Protein AF-A0A970FQX1-F1 (afdb_monomer)

Sequence (365 aa):
MYHKTLFSNPDRHDGPFQISHDFQFIPLNLSENFDWPDGSSEKNKLKHIEWRLKRLADRGFGGVVINIAFKKYMEDETAWKRFVKTVDMAVELGLRIWIYDEQYYPSGMAGGLALRGHPELEAKALGCLIKDVDSPDAPVRIASPHGHASLKFAFAVPLIAMQNNENAAVTCPDFKRQEEISHLADSGGGLCWDCPGGKWRIYCFFTRSNYEGTYLCRTIRSPHRNIDCLSTTAVKRFLDITYGNYGKWLGERLGKDIEAIFADEPGLLAYTPYPENYTYTRKKAPSESIVEQPDLSIPILPFMHWSDEIEEDFLQYCGYSLKDSLPELFDGESKRACGLRLDYRRCTAKMFDEAYNRQYIHLAE

Radius of gyration: 26.05 Å; Cα contacts (8 Å, |Δi|>4): 623; chains: 1; bounding box: 70×44×80 Å

Mean predicted aligned error: 6.95 Å

Structure (mmCIF, N/CA/C/O backbone):
data_AF-A0A970FQX1-F1
#
_entry.id   AF-A0A970FQX1-F1
#
loop_
_atom_site.group_PDB
_atom_site.id
_atom_site.type_symbol
_atom_site.label_atom_id
_atom_site.label_alt_id
_atom_site.label_comp_id
_atom_site.label_asym_id
_atom_site.label_entity_id
_atom_site.label_seq_id
_atom_site.pdbx_PDB_ins_code
_atom_site.Cartn_x
_atom_site.Cartn_y
_atom_site.Cartn_z
_atom_site.occupancy
_atom_site.B_iso_or_equiv
_atom_site.auth_seq_id
_atom_site.auth_comp_id
_atom_site.auth_asym_id
_atom_site.auth_atom_id
_atom_site.pdbx_PDB_model_num
ATOM 1 N N . MET A 1 1 ? -38.508 16.442 2.696 1.00 44.88 1 MET A N 1
ATOM 2 C CA . MET A 1 1 ? -37.825 17.152 3.800 1.00 44.88 1 MET A CA 1
ATOM 3 C C . MET A 1 1 ? -38.141 16.373 5.074 1.00 44.88 1 MET A C 1
ATOM 5 O O . MET A 1 1 ? -39.313 16.280 5.408 1.00 44.88 1 MET A O 1
ATOM 9 N N . TYR A 1 2 ? -37.169 15.702 5.703 1.00 42.59 2 TYR A N 1
ATOM 10 C CA . TYR A 1 2 ? -37.436 14.903 6.909 1.00 42.59 2 TYR A CA 1
ATOM 11 C C . TYR A 1 2 ? -37.843 15.826 8.067 1.00 42.59 2 TYR A C 1
ATOM 13 O O . TYR A 1 2 ? -37.130 16.777 8.390 1.00 42.59 2 TYR A O 1
ATOM 21 N N . HIS A 1 3 ? -39.008 15.575 8.667 1.00 48.88 3 HIS A N 1
ATOM 22 C CA . HIS A 1 3 ? -39.515 16.360 9.790 1.00 48.88 3 HIS A CA 1
ATOM 23 C C . HIS A 1 3 ? -38.699 16.012 11.043 1.00 48.88 3 HIS A C 1
ATOM 25 O O . HIS A 1 3 ? -38.844 14.925 11.597 1.00 48.88 3 HIS A O 1
ATOM 31 N N . LYS A 1 4 ? -37.836 16.930 11.499 1.00 50.75 4 LYS A N 1
ATOM 32 C CA . LYS A 1 4 ? -36.937 16.730 12.658 1.00 50.75 4 LYS A CA 1
ATOM 33 C C . LYS A 1 4 ? -37.660 16.310 13.949 1.00 50.75 4 LYS A C 1
ATOM 35 O O . LYS A 1 4 ? -37.036 15.745 14.834 1.00 50.75 4 LYS A O 1
ATOM 40 N N . THR A 1 5 ? -38.960 16.583 14.052 1.00 54.00 5 THR A N 1
ATOM 41 C CA . THR A 1 5 ? -39.813 16.248 15.202 1.00 54.00 5 THR A CA 1
ATOM 42 C C . THR A 1 5 ? -40.347 14.813 15.190 1.00 54.00 5 THR A C 1
ATOM 44 O O . THR A 1 5 ? -40.858 14.373 16.209 1.00 54.00 5 THR A O 1
ATOM 47 N N . LEU A 1 6 ? -40.250 14.090 14.065 1.00 53.75 6 LEU A N 1
ATOM 48 C CA . LEU A 1 6 ? -40.707 12.695 13.937 1.00 53.75 6 LEU A CA 1
ATOM 49 C C . LEU A 1 6 ? -39.619 11.674 14.302 1.00 53.75 6 LEU A C 1
ATOM 51 O O . LEU A 1 6 ? -39.899 10.486 14.396 1.00 53.75 6 LEU A O 1
ATOM 55 N N . PHE A 1 7 ? -38.379 12.124 14.511 1.00 58.28 7 PHE A N 1
ATOM 56 C CA . PHE A 1 7 ? -37.235 11.269 14.836 1.00 58.28 7 PHE A CA 1
ATOM 57 C C . PHE A 1 7 ? -37.034 11.141 16.353 1.00 58.28 7 PHE A C 1
ATOM 59 O O . PHE A 1 7 ? -35.942 11.331 16.882 1.00 58.28 7 PHE A O 1
ATOM 66 N N . SER A 1 8 ? -38.125 10.899 17.074 1.00 57.88 8 SER A N 1
ATOM 67 C CA . SER A 1 8 ? -38.121 10.613 18.507 1.00 57.88 8 SER A CA 1
ATOM 68 C C . SER A 1 8 ? -38.098 9.099 18.710 1.00 57.88 8 SER A C 1
ATOM 70 O O . SER A 1 8 ? -39.103 8.444 18.446 1.00 57.88 8 SER A O 1
ATOM 72 N N . ASN A 1 9 ? -36.966 8.567 19.179 1.00 61.31 9 ASN A N 1
ATOM 73 C CA . ASN A 1 9 ? -36.738 7.139 19.438 1.00 61.31 9 ASN A CA 1
ATOM 74 C C . ASN A 1 9 ? -36.986 6.222 18.217 1.00 61.31 9 ASN A C 1
ATOM 76 O O . ASN A 1 9 ? -37.813 5.311 18.292 1.00 61.31 9 ASN A O 1
ATOM 80 N N . PRO A 1 10 ? -36.326 6.485 17.073 1.00 67.00 10 PRO A N 1
ATOM 81 C CA . PRO A 1 10 ? -36.420 5.611 15.905 1.00 67.00 10 PRO A CA 1
ATOM 82 C C . PRO A 1 10 ? -35.872 4.215 16.239 1.00 67.00 10 PRO A C 1
ATOM 84 O O . PRO A 1 10 ? -34.997 4.072 17.098 1.00 67.00 10 PRO A O 1
ATOM 87 N N . ASP A 1 11 ? -36.384 3.192 15.554 1.00 73.12 11 ASP A N 1
ATOM 88 C CA . ASP A 1 11 ? -35.857 1.837 15.695 1.00 73.12 11 ASP A CA 1
ATOM 89 C C . ASP A 1 11 ? -34.357 1.825 15.369 1.00 73.12 11 ASP A C 1
ATOM 91 O O . ASP A 1 11 ? -33.919 2.318 14.328 1.00 73.12 11 ASP A O 1
ATOM 95 N N . ARG A 1 12 ? -33.569 1.298 16.306 1.00 81.62 12 ARG A N 1
ATOM 96 C CA . ARG A 1 12 ? -32.109 1.274 16.230 1.00 81.62 12 ARG A CA 1
ATOM 97 C C . ARG A 1 12 ? -31.593 0.078 15.449 1.00 81.62 12 ARG A C 1
ATOM 99 O O . ARG A 1 12 ? -30.442 0.113 15.031 1.00 81.62 12 ARG A O 1
ATOM 106 N N . HIS A 1 13 ? -32.409 -0.955 15.236 1.00 80.94 13 HIS A N 1
ATOM 107 C CA . HIS A 1 13 ? -31.991 -2.149 14.504 1.00 80.94 13 HIS A CA 1
ATOM 108 C C . HIS A 1 13 ? -31.439 -1.799 13.109 1.00 80.94 13 HIS A C 1
ATOM 110 O O . HIS A 1 13 ? -30.363 -2.265 12.728 1.00 80.94 13 HIS A O 1
ATOM 116 N N . ASP A 1 14 ? -32.122 -0.884 12.415 1.00 81.31 14 ASP A N 1
ATOM 117 C CA . ASP A 1 14 ? -31.752 -0.393 11.079 1.00 81.31 14 ASP A CA 1
ATOM 118 C C . ASP A 1 14 ? -31.048 0.976 11.123 1.00 81.31 14 ASP A C 1
ATOM 120 O O . ASP A 1 14 ? -30.883 1.656 10.106 1.00 81.31 14 ASP A O 1
ATOM 124 N N . GLY A 1 15 ? -30.648 1.411 12.321 1.00 85.31 15 GLY A N 1
ATOM 125 C CA . GLY A 1 15 ? -29.992 2.689 12.539 1.00 85.31 15 GLY A CA 1
ATOM 126 C C . GLY A 1 15 ? -28.581 2.724 11.938 1.00 85.31 15 GLY A C 1
ATOM 127 O O . GLY A 1 15 ? -27.874 1.711 11.941 1.00 85.31 15 GLY A O 1
ATOM 128 N N . PRO A 1 16 ? -28.110 3.891 11.461 1.00 91.00 16 PRO A N 1
ATOM 129 C CA . PRO A 1 16 ? -26.765 4.019 10.918 1.00 91.00 16 PRO A CA 1
ATOM 130 C C . PRO A 1 16 ? -25.702 3.818 12.001 1.00 91.00 16 PRO A C 1
ATOM 132 O O . PRO A 1 16 ? -25.967 3.939 13.202 1.00 91.00 16 PRO A O 1
ATOM 135 N N . PHE A 1 17 ? -24.474 3.568 11.554 1.00 92.31 17 PHE A N 1
ATOM 136 C CA . PHE A 1 17 ? -23.301 3.526 12.416 1.00 92.31 17 PHE A CA 1
ATOM 137 C C . PHE A 1 17 ? -22.560 4.852 12.363 1.00 92.31 17 PHE A C 1
ATOM 139 O O . PHE A 1 17 ? -22.426 5.461 11.301 1.00 92.31 17 PHE A O 1
ATOM 146 N N . GLN A 1 18 ? -22.046 5.286 13.510 1.00 90.75 18 GLN A N 1
ATOM 147 C CA . GLN A 1 18 ? -21.176 6.454 13.578 1.00 90.75 18 GLN A CA 1
ATOM 148 C C . GLN A 1 18 ? -19.725 6.022 13.764 1.00 90.75 18 GLN A C 1
ATOM 150 O O . GLN A 1 18 ? -19.379 5.461 14.806 1.00 90.75 18 GLN A O 1
ATOM 155 N N . ILE A 1 19 ? -18.855 6.381 12.816 1.00 89.56 19 ILE A N 1
ATOM 156 C CA . ILE A 1 19 ? -17.406 6.320 13.037 1.00 89.56 19 ILE A CA 1
ATOM 157 C C . ILE A 1 19 ? -17.050 7.334 14.127 1.00 89.56 19 ILE A C 1
ATOM 159 O O . ILE A 1 19 ? -17.280 8.537 13.975 1.00 89.56 19 ILE A O 1
ATOM 163 N N . SER A 1 20 ? -16.527 6.841 15.243 1.00 87.44 20 SER A N 1
ATOM 164 C CA . SER A 1 20 ? -16.094 7.638 16.386 1.00 87.44 20 SER A CA 1
ATOM 165 C C . SER A 1 20 ? -14.660 7.265 16.727 1.00 87.44 20 SER A C 1
ATOM 167 O O . SER A 1 20 ? -14.414 6.366 17.530 1.00 87.44 20 SER A O 1
ATOM 169 N N . HIS A 1 21 ? -13.711 7.986 16.130 1.00 84.56 21 HIS A N 1
ATOM 170 C CA . HIS A 1 21 ? -12.319 7.910 16.554 1.00 84.56 21 HIS A CA 1
ATOM 171 C C . HIS A 1 21 ? -12.235 8.412 17.978 1.00 84.56 21 HIS A C 1
ATOM 173 O O . HIS A 1 21 ? -12.642 9.549 18.223 1.00 84.56 21 HIS A O 1
ATOM 179 N N . ASP A 1 22 ? -11.818 7.508 18.870 1.00 71.69 22 ASP A N 1
ATOM 180 C CA . ASP A 1 22 ? -11.438 7.708 20.269 1.00 71.69 22 ASP A CA 1
ATOM 181 C C . ASP A 1 22 ? -12.341 8.579 21.145 1.00 71.69 22 ASP A C 1
ATOM 183 O O . ASP A 1 22 ? -11.969 8.899 22.269 1.00 71.69 22 ASP A O 1
ATOM 187 N N . PHE A 1 23 ? -13.538 8.908 20.654 1.00 76.00 23 PHE A N 1
ATOM 188 C CA . PHE A 1 23 ? -14.511 9.839 21.214 1.00 76.00 23 PHE A CA 1
ATOM 189 C C . PHE A 1 23 ? -13.946 11.220 21.578 1.00 76.00 23 PHE A C 1
ATOM 191 O O . PHE A 1 23 ? -14.641 11.986 22.249 1.00 76.00 23 PHE A O 1
ATOM 198 N N . GLN A 1 24 ? -12.760 11.569 21.077 1.00 68.06 24 GLN A N 1
ATOM 199 C CA . GLN A 1 24 ? -12.207 12.917 21.121 1.00 68.06 24 GLN A CA 1
ATOM 200 C C . GLN A 1 24 ? -12.682 13.679 19.872 1.00 68.06 24 GLN A C 1
ATOM 202 O O . GLN A 1 24 ? -13.283 14.744 19.960 1.00 68.06 24 GLN A O 1
ATOM 207 N N . PHE A 1 25 ? -12.596 13.057 18.692 1.00 62.50 25 PHE A N 1
ATOM 208 C CA . PHE A 1 25 ? -12.795 13.762 17.424 1.00 62.50 25 PHE A CA 1
ATOM 209 C C . PHE A 1 25 ? -14.228 14.306 17.178 1.00 62.50 25 PHE A C 1
ATOM 211 O O . PHE A 1 25 ? -15.238 13.639 17.455 1.00 62.50 25 PHE A O 1
ATOM 218 N N . ILE A 1 26 ? -14.305 15.511 16.588 1.00 56.41 26 ILE A N 1
ATOM 219 C CA . ILE A 1 26 ? -15.537 16.200 16.156 1.00 56.41 26 ILE A CA 1
ATOM 220 C C . ILE A 1 26 ? -15.810 15.908 14.666 1.00 56.41 26 ILE A C 1
ATOM 222 O O . ILE A 1 26 ? -14.959 16.207 13.827 1.00 56.41 26 ILE A O 1
ATOM 226 N N . PRO A 1 27 ? -16.993 15.393 14.280 1.00 50.81 27 PRO A N 1
ATOM 227 C CA . PRO A 1 27 ? -17.405 15.329 12.877 1.00 50.81 27 PRO A CA 1
ATOM 228 C C . PRO A 1 27 ? -17.362 16.709 12.203 1.00 50.81 27 PRO A C 1
ATOM 230 O O . PRO A 1 27 ? -17.783 17.708 12.787 1.00 50.81 27 PRO A O 1
ATOM 233 N N . LEU A 1 28 ? -16.890 16.771 10.955 1.00 41.66 28 LEU A N 1
ATOM 234 C CA . LEU A 1 28 ? -16.898 18.007 10.165 1.00 41.66 28 LEU A CA 1
ATOM 235 C C . LEU A 1 28 ? -18.320 18.611 10.160 1.00 41.66 28 LEU A C 1
ATOM 237 O O . LEU A 1 28 ? -19.283 17.904 9.870 1.00 41.66 28 LEU A O 1
ATOM 241 N N . ASN A 1 29 ? -18.435 19.913 10.460 1.00 43.53 29 ASN A N 1
ATOM 242 C CA . ASN A 1 29 ? -19.674 20.721 10.486 1.00 43.53 29 ASN A CA 1
ATOM 243 C C . ASN A 1 29 ? -20.515 20.722 11.781 1.00 43.53 29 ASN A C 1
ATOM 245 O O . ASN A 1 29 ? -21.652 21.196 11.755 1.00 43.53 29 ASN A O 1
ATOM 249 N N . LEU A 1 30 ? -19.980 20.274 12.921 1.00 51.62 30 LEU A N 1
ATOM 250 C CA . LEU A 1 30 ? -20.601 20.520 14.233 1.00 51.62 30 LEU A CA 1
ATOM 251 C C . LEU A 1 30 ? -19.888 21.661 14.981 1.00 51.62 30 LEU A C 1
ATOM 253 O O . LEU A 1 30 ? -18.663 21.711 15.024 1.00 51.62 30 LEU A O 1
ATOM 257 N N . SER A 1 31 ? -20.662 22.593 15.550 1.00 50.75 31 SER A N 1
ATOM 258 C CA . SER A 1 31 ? -20.163 23.804 16.230 1.00 50.75 31 SER A CA 1
ATOM 259 C C . SER A 1 31 ? -19.872 23.621 17.723 1.00 50.75 31 SER A C 1
ATOM 261 O O . SER A 1 31 ? -19.266 24.489 18.346 1.00 50.75 31 SER A O 1
ATOM 263 N N . GLU A 1 32 ? -20.344 22.530 18.318 1.00 57.12 32 GLU A N 1
ATOM 264 C CA . GLU A 1 32 ? -20.105 22.202 19.723 1.00 57.12 32 GLU A CA 1
ATOM 265 C C . GLU A 1 32 ? -18.704 21.578 19.864 1.00 57.12 32 GLU A C 1
ATOM 267 O O . GLU A 1 32 ? -18.366 20.620 19.167 1.00 57.12 32 GLU A O 1
ATOM 272 N N . ASN A 1 33 ? -17.875 22.137 20.752 1.00 56.62 33 ASN A N 1
ATOM 273 C CA . ASN A 1 33 ? -16.556 21.586 21.049 1.00 56.62 33 ASN A CA 1
ATOM 274 C C . ASN A 1 33 ? -16.730 20.347 21.939 1.00 56.62 33 ASN A C 1
ATOM 276 O O . ASN A 1 33 ? -17.071 20.478 23.115 1.00 56.62 33 ASN A O 1
ATOM 280 N N . PHE A 1 34 ? -16.555 19.157 21.364 1.00 62.62 34 PHE A N 1
ATOM 281 C CA . PHE A 1 34 ? -16.707 17.882 22.075 1.00 62.62 34 PHE A CA 1
ATOM 282 C C . PHE A 1 34 ? -15.376 17.244 22.468 1.00 62.62 34 PHE A C 1
ATOM 284 O O . PHE A 1 34 ? -15.377 16.123 22.960 1.00 62.62 34 PHE A O 1
ATOM 291 N N . ASP A 1 35 ? -14.256 17.940 22.297 1.00 66.50 35 ASP A N 1
ATOM 292 C CA . ASP A 1 35 ? -13.002 17.489 22.888 1.00 66.50 35 ASP A CA 1
ATOM 293 C C . ASP A 1 35 ? -13.073 17.610 24.415 1.00 66.50 35 ASP A C 1
ATOM 295 O O . ASP A 1 35 ? -13.528 18.619 24.968 1.00 66.50 35 ASP A O 1
ATOM 299 N N . TRP A 1 36 ? -12.557 16.607 25.124 1.00 74.44 36 TRP A N 1
ATOM 300 C CA . TRP A 1 36 ? -12.133 16.829 26.503 1.00 74.44 36 TRP A CA 1
ATOM 301 C C . TRP A 1 36 ? -10.790 17.583 26.510 1.00 74.44 36 TRP A C 1
ATOM 303 O O . TRP A 1 36 ? -9.925 17.288 25.685 1.00 74.44 36 TRP A O 1
ATOM 313 N N . PRO A 1 37 ? -10.563 18.525 27.446 1.00 71.19 37 PRO A N 1
ATOM 314 C CA . PRO A 1 37 ? -9.288 19.232 27.548 1.00 71.19 37 PRO A CA 1
ATOM 315 C C . PRO A 1 37 ? -8.104 18.291 27.791 1.00 71.19 37 PRO A C 1
ATOM 317 O O . PRO A 1 37 ? -8.239 17.270 28.483 1.00 71.19 37 PRO A O 1
ATOM 320 N N . ASP A 1 38 ? -6.926 18.684 27.310 1.00 70.94 38 ASP A N 1
ATOM 321 C CA . ASP A 1 38 ? -5.669 18.031 27.671 1.00 70.94 38 ASP A CA 1
ATOM 322 C C . ASP A 1 38 ? -5.499 17.982 29.197 1.00 70.94 38 ASP A C 1
ATOM 324 O O . ASP A 1 38 ? -5.837 18.919 29.921 1.00 70.94 38 ASP A O 1
ATOM 328 N N . GLY A 1 39 ? -5.010 16.848 29.704 1.00 77.62 39 GLY A N 1
ATOM 329 C CA . GLY A 1 39 ? -4.877 16.609 31.146 1.00 77.62 39 GLY A CA 1
ATOM 330 C C . GLY A 1 39 ? -6.172 16.201 31.861 1.00 77.62 39 GLY A C 1
ATOM 331 O O . GLY A 1 39 ? -6.154 16.004 33.076 1.00 77.62 39 GLY A O 1
ATOM 332 N N . SER A 1 40 ? -7.290 16.017 31.144 1.00 85.75 40 SER A N 1
ATOM 333 C CA . SER A 1 40 ? -8.524 15.475 31.731 1.00 85.75 40 SER A CA 1
ATOM 334 C C . SER A 1 40 ? -8.285 14.137 32.438 1.00 85.75 40 SER A C 1
ATOM 336 O O . SER A 1 40 ? -7.634 13.240 31.900 1.00 85.75 40 SER A O 1
ATOM 338 N N . SER A 1 41 ? -8.862 13.978 33.635 1.00 91.50 41 SER A N 1
ATOM 339 C CA . SER A 1 41 ? -8.813 12.708 34.368 1.00 91.50 41 SER A CA 1
ATOM 340 C C . SER A 1 41 ? -9.541 11.593 33.610 1.00 91.50 41 SER A C 1
ATOM 342 O O . SER A 1 41 ? -10.533 11.845 32.923 1.00 91.50 41 SER A O 1
ATOM 344 N N . GLU A 1 42 ? -9.116 10.340 33.796 1.00 91.75 42 GLU A N 1
ATOM 345 C CA . GLU A 1 42 ? -9.781 9.178 33.182 1.00 91.75 42 GLU A CA 1
ATOM 346 C C . GLU A 1 42 ? -11.267 9.089 33.548 1.00 91.75 42 GLU A C 1
ATOM 348 O O . GLU A 1 42 ? -12.097 8.751 32.709 1.00 91.75 42 GLU A O 1
ATOM 353 N N . LYS A 1 43 ? -11.634 9.488 34.772 1.00 93.69 43 LYS A N 1
ATOM 354 C CA . LYS A 1 43 ? -13.036 9.571 35.202 1.00 93.69 43 LYS A CA 1
ATOM 355 C C . LYS A 1 43 ? -13.848 10.530 34.328 1.00 93.69 43 LYS A C 1
ATOM 357 O O . LYS A 1 43 ? -14.987 10.223 33.988 1.00 93.69 43 LYS A O 1
ATOM 362 N N . ASN A 1 44 ? -13.284 11.684 33.977 1.00 91.25 44 ASN A N 1
ATOM 363 C CA . ASN A 1 44 ? -13.974 12.672 33.150 1.00 91.25 44 ASN A CA 1
ATOM 364 C C . ASN A 1 44 ? -14.049 12.228 31.686 1.00 91.25 44 ASN A C 1
ATOM 366 O O . ASN A 1 44 ? -15.097 12.402 31.070 1.00 91.25 44 ASN A O 1
ATOM 370 N N . LYS A 1 45 ? -12.990 11.599 31.159 1.00 91.00 45 LYS A N 1
ATOM 371 C CA . LYS A 1 45 ? -13.006 11.015 29.808 1.00 91.00 45 LYS A CA 1
ATOM 372 C C . LYS A 1 45 ? -14.085 9.941 29.678 1.00 91.00 45 LYS A C 1
ATOM 374 O O . LYS A 1 45 ? -14.888 9.993 28.758 1.00 91.00 45 LYS A O 1
ATOM 379 N N . LEU A 1 46 ? -14.170 9.023 30.643 1.00 93.62 46 LEU A N 1
ATOM 380 C CA . LEU A 1 46 ? -15.192 7.970 30.660 1.00 93.62 46 LEU A CA 1
ATOM 381 C C . LEU A 1 46 ? -16.617 8.537 30.718 1.00 93.62 46 LEU A C 1
ATOM 383 O O . LEU A 1 46 ? -17.469 8.105 29.952 1.00 93.62 46 LEU A O 1
ATOM 387 N N . LYS A 1 47 ? -16.868 9.554 31.554 1.00 91.94 47 LYS A N 1
ATOM 388 C CA . LYS A 1 47 ? -18.168 10.252 31.578 1.00 91.94 47 LYS A CA 1
ATOM 389 C C . LYS A 1 47 ? -18.511 10.908 30.242 1.00 91.94 47 LYS A C 1
ATOM 391 O O . LYS A 1 47 ? -19.671 10.922 29.843 1.00 91.94 47 LYS A O 1
ATOM 396 N N . HIS A 1 48 ? -17.514 11.482 29.572 1.00 89.94 48 HIS A N 1
ATOM 397 C CA . HIS A 1 48 ? -17.708 12.095 28.265 1.00 89.94 48 HIS A CA 1
ATOM 398 C C . HIS A 1 48 ? -18.058 11.047 27.198 1.00 89.94 48 HIS A C 1
ATOM 400 O O . HIS A 1 48 ? -19.003 11.245 26.436 1.00 89.94 48 HIS A O 1
ATOM 406 N N . ILE A 1 49 ? -17.339 9.920 27.177 1.00 92.25 49 ILE A N 1
ATOM 407 C CA . ILE A 1 49 ? -17.611 8.782 26.288 1.00 92.25 49 ILE A CA 1
ATOM 408 C C . ILE A 1 49 ? -19.033 8.259 26.503 1.00 92.25 49 ILE A C 1
ATOM 410 O O . ILE A 1 49 ? -19.802 8.170 25.549 1.00 92.25 49 ILE A O 1
ATOM 414 N N . GLU A 1 50 ? -19.409 7.990 27.755 1.00 93.50 50 GLU A N 1
ATOM 415 C CA . GLU A 1 50 ? -20.747 7.515 28.117 1.00 93.50 50 GLU A CA 1
ATOM 416 C C . GLU A 1 50 ? -21.838 8.476 27.620 1.00 93.50 50 GLU A C 1
ATOM 418 O O . GLU A 1 50 ? -22.821 8.059 27.005 1.00 93.50 50 GLU A O 1
ATOM 423 N N . TRP A 1 51 ? -21.651 9.781 27.834 1.00 90.50 51 TRP A N 1
ATOM 424 C CA . TRP A 1 51 ? -22.576 10.800 27.349 1.00 90.50 51 TRP A CA 1
ATOM 425 C C . TRP A 1 51 ? -22.676 10.820 25.813 1.00 90.50 51 TRP A C 1
ATOM 427 O O . TRP A 1 51 ? -23.785 10.915 25.282 1.00 90.50 51 TRP A O 1
ATOM 437 N N . ARG A 1 52 ? -21.557 10.685 25.084 1.00 88.94 52 ARG A N 1
ATOM 438 C CA . ARG A 1 52 ? -21.560 10.618 23.610 1.00 88.94 52 ARG A CA 1
ATOM 439 C C . ARG A 1 52 ? -22.282 9.376 23.095 1.00 88.94 52 ARG A C 1
ATOM 441 O O . ARG A 1 52 ? -23.081 9.498 22.170 1.00 88.94 52 ARG A O 1
ATOM 448 N N . LEU A 1 53 ? -22.040 8.212 23.693 1.00 92.06 53 LEU A N 1
ATOM 449 C CA . LEU A 1 53 ? -22.716 6.969 23.319 1.00 92.06 53 LEU A CA 1
ATOM 450 C C . LEU A 1 53 ? -24.227 7.059 23.570 1.00 92.06 53 LEU A C 1
ATOM 452 O O . LEU A 1 53 ? -25.008 6.762 22.667 1.00 92.06 53 LEU A O 1
ATOM 456 N N . LYS A 1 54 ? -24.650 7.563 24.739 1.00 91.38 54 LYS A N 1
ATOM 457 C CA . LYS A 1 54 ? -26.072 7.818 25.039 1.00 91.38 54 LYS A CA 1
ATOM 458 C C . LYS A 1 54 ? -26.700 8.751 24.012 1.00 91.38 54 LYS A C 1
ATOM 460 O O . LYS A 1 54 ? -27.743 8.444 23.454 1.00 91.38 54 LYS A O 1
ATOM 465 N N . ARG A 1 55 ? -26.010 9.843 23.672 1.00 87.06 55 ARG A N 1
ATOM 466 C CA . ARG A 1 55 ? -26.465 10.804 22.659 1.00 87.06 55 ARG A CA 1
ATOM 467 C C . ARG A 1 55 ? -26.702 10.151 21.292 1.00 87.06 55 ARG A C 1
ATOM 469 O O . ARG A 1 55 ? -27.631 10.571 20.600 1.00 87.06 55 ARG A O 1
ATOM 476 N N . LEU A 1 56 ? -25.850 9.205 20.884 1.00 87.75 56 LEU A N 1
ATOM 477 C CA . LEU A 1 56 ? -25.996 8.446 19.636 1.00 87.75 56 LEU A CA 1
ATOM 478 C C . LEU A 1 56 ? -27.181 7.478 19.718 1.00 87.75 56 LEU A C 1
ATOM 480 O O . LEU A 1 56 ? -28.026 7.491 18.825 1.00 87.75 56 LEU A O 1
ATOM 484 N N . ALA A 1 57 ? -27.287 6.717 20.810 1.00 88.25 57 ALA A N 1
ATOM 485 C CA . ALA A 1 57 ? -28.406 5.810 21.051 1.00 88.25 57 ALA A CA 1
ATOM 486 C C . ALA A 1 57 ? -29.758 6.551 21.041 1.00 88.25 57 ALA A C 1
ATOM 488 O O . ALA A 1 57 ? -30.654 6.172 20.291 1.00 88.25 57 ALA A O 1
ATOM 489 N N . ASP A 1 58 ? -29.870 7.670 21.765 1.00 86.25 58 ASP A N 1
ATOM 490 C CA . ASP A 1 58 ? -31.074 8.520 21.826 1.00 86.25 58 ASP A CA 1
ATOM 491 C C . ASP A 1 58 ? -31.451 9.121 20.460 1.00 86.25 58 ASP A C 1
ATOM 493 O O . ASP A 1 58 ? -32.595 9.510 20.222 1.00 86.25 58 ASP A O 1
ATOM 497 N N . ARG A 1 59 ? -30.469 9.232 19.557 1.00 83.88 59 ARG A N 1
ATOM 498 C CA . ARG A 1 59 ? -30.634 9.724 18.185 1.00 83.88 59 ARG A CA 1
ATOM 499 C C . ARG A 1 59 ? -30.863 8.609 17.177 1.00 83.88 59 ARG A C 1
ATOM 501 O O . ARG A 1 59 ? -30.866 8.913 15.993 1.00 83.88 59 ARG A O 1
ATOM 508 N N . GLY A 1 60 ? -31.046 7.362 17.599 1.00 84.88 60 GLY A N 1
ATOM 509 C CA . GLY A 1 60 ? -31.384 6.287 16.672 1.00 84.88 60 GLY A CA 1
ATOM 510 C C . GLY A 1 60 ? -30.222 5.623 15.960 1.00 84.88 60 GLY A C 1
ATOM 511 O O . GLY A 1 60 ? -30.455 4.901 14.996 1.00 84.88 60 GLY A O 1
ATOM 512 N N . PHE A 1 61 ? -28.980 5.880 16.369 1.00 90.62 61 PHE A N 1
ATOM 513 C CA . PHE A 1 61 ? -27.856 5.131 15.816 1.00 90.62 61 PHE A CA 1
ATOM 514 C C . PHE A 1 61 ? -27.942 3.677 16.283 1.00 90.62 61 PHE A C 1
ATOM 516 O O . PHE A 1 61 ? -28.177 3.411 17.465 1.00 90.62 61 PHE A O 1
ATOM 523 N N . GLY A 1 62 ? -27.744 2.755 15.343 1.00 91.44 62 GLY A N 1
ATOM 524 C CA . GLY A 1 62 ? -27.736 1.319 15.615 1.00 91.44 62 GLY A CA 1
ATOM 525 C C . GLY A 1 62 ? -26.412 0.845 16.199 1.00 91.44 62 GLY A C 1
ATOM 526 O O . GLY A 1 62 ? -26.364 -0.150 16.919 1.00 91.44 62 GLY A O 1
ATOM 527 N N . GLY A 1 63 ? -25.336 1.592 15.945 1.00 94.38 63 GLY A N 1
ATOM 528 C CA . GLY A 1 63 ? -24.013 1.221 16.408 1.00 94.38 63 GLY A CA 1
ATOM 529 C C . GLY A 1 63 ? -22.940 2.278 16.201 1.00 94.38 63 GLY A C 1
ATOM 530 O O . GLY A 1 63 ? -23.188 3.411 15.773 1.00 94.38 63 GLY A O 1
ATOM 531 N N . VAL A 1 64 ? -21.717 1.885 16.531 1.00 95.12 64 VAL A N 1
ATOM 532 C CA . VAL A 1 64 ? -20.513 2.702 16.414 1.00 95.12 64 VAL A CA 1
ATOM 533 C C . VAL A 1 64 ? -19.399 1.914 15.739 1.00 95.12 64 VAL A C 1
ATOM 535 O O . VAL A 1 64 ? -19.244 0.719 15.973 1.00 95.12 64 VAL A O 1
ATOM 538 N N . VAL A 1 65 ? -18.602 2.602 14.925 1.00 95.50 65 VAL A N 1
ATOM 539 C CA . VAL A 1 65 ? -17.315 2.086 14.443 1.00 95.50 65 VAL A CA 1
ATOM 540 C C . VAL A 1 65 ? -16.234 2.806 15.240 1.00 95.50 65 VAL A C 1
ATOM 542 O O . VAL A 1 65 ? -16.142 4.034 15.178 1.00 95.50 65 VAL A O 1
ATOM 545 N N . ILE A 1 66 ? -15.473 2.077 16.049 1.00 94.75 66 ILE A N 1
ATOM 546 C CA . ILE A 1 66 ? -14.554 2.658 17.035 1.00 94.75 66 ILE A CA 1
ATOM 547 C C . ILE A 1 66 ? -13.156 2.073 16.908 1.00 94.75 66 ILE A C 1
ATOM 549 O O . ILE A 1 66 ? -12.970 0.942 16.475 1.00 94.75 66 ILE A O 1
ATOM 553 N N . ASN A 1 67 ? -12.168 2.840 17.346 1.00 93.06 67 ASN A N 1
ATOM 554 C CA . ASN A 1 67 ? -10.779 2.416 17.446 1.00 93.06 67 ASN A CA 1
ATOM 555 C C . ASN A 1 67 ? -10.160 2.932 18.741 1.00 93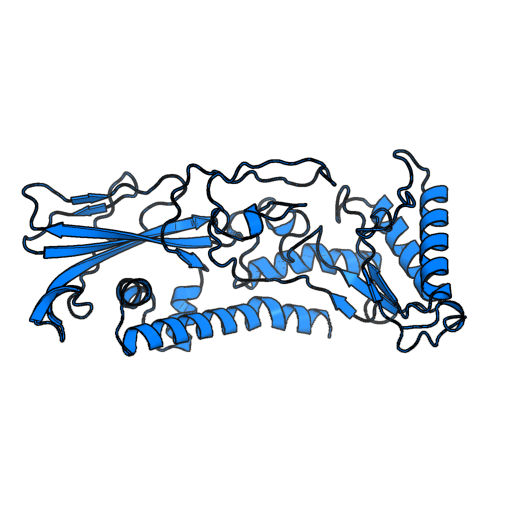.06 67 ASN A C 1
ATOM 557 O O . ASN A 1 67 ? -10.669 3.866 19.371 1.00 93.06 67 ASN A O 1
ATOM 561 N N . ILE A 1 68 ? -9.032 2.339 19.124 1.00 92.00 68 ILE A N 1
ATOM 562 C CA . ILE A 1 68 ? -8.214 2.868 20.212 1.00 92.00 68 ILE A CA 1
ATOM 563 C C . ILE A 1 68 ? -7.732 4.296 19.912 1.00 92.00 68 ILE A C 1
ATOM 565 O O . ILE A 1 68 ? -7.533 4.671 18.756 1.00 92.00 68 ILE A O 1
ATOM 569 N N . ALA A 1 69 ? -7.522 5.078 20.976 1.00 88.69 69 ALA A N 1
ATOM 570 C CA . ALA A 1 69 ? -6.963 6.427 20.925 1.00 88.69 69 ALA A CA 1
ATOM 571 C C . ALA A 1 69 ? -5.763 6.551 19.988 1.00 88.69 69 ALA A C 1
ATOM 573 O O . ALA A 1 69 ? -4.837 5.742 20.036 1.00 88.69 69 ALA A O 1
ATOM 574 N N . PHE A 1 70 ? -5.760 7.606 19.170 1.00 86.12 70 PHE A N 1
ATOM 575 C CA . PHE A 1 70 ? -4.660 7.838 18.239 1.00 86.12 70 PHE A CA 1
ATOM 576 C C . PHE A 1 70 ? -3.369 8.228 18.964 1.00 86.12 70 PHE A C 1
ATOM 578 O O . PHE A 1 70 ? -2.282 7.882 18.511 1.00 86.12 70 PHE A O 1
ATOM 585 N N . LYS A 1 71 ? -3.425 8.915 20.109 1.00 82.69 71 LYS A N 1
ATOM 586 C CA . LYS A 1 71 ? -2.202 9.205 20.870 1.00 82.69 71 LYS A CA 1
ATOM 587 C C . LYS A 1 71 ? -1.584 7.904 21.397 1.00 82.69 71 LYS A C 1
ATOM 589 O O . LYS A 1 71 ? -2.242 7.197 22.151 1.00 82.69 71 LYS A O 1
ATOM 594 N N . LYS A 1 72 ? -0.318 7.635 21.036 1.00 86.94 72 LYS A N 1
ATOM 595 C CA . LYS A 1 72 ? 0.383 6.368 21.341 1.00 86.94 72 LYS A CA 1
ATOM 596 C C . LYS A 1 72 ? -0.453 5.144 20.929 1.00 86.94 72 LYS A C 1
ATOM 598 O O . LYS A 1 72 ? -0.665 4.225 21.719 1.00 86.94 72 LYS A O 1
ATOM 603 N N . TYR A 1 73 ? -0.976 5.202 19.703 1.00 89.88 73 TYR A N 1
ATOM 604 C CA . TYR A 1 73 ? -1.838 4.188 19.100 1.00 89.88 73 TYR A CA 1
ATOM 605 C C . TYR A 1 73 ? -1.296 2.771 19.320 1.00 89.88 73 TYR A C 1
ATOM 607 O O . TYR A 1 73 ? -0.104 2.547 19.150 1.00 89.88 73 TYR A O 1
ATOM 615 N N . MET A 1 74 ? -2.161 1.841 19.742 1.00 93.00 74 MET A N 1
ATOM 616 C CA . MET A 1 74 ? -1.850 0.448 20.128 1.00 93.00 74 MET A CA 1
ATOM 617 C C . MET A 1 74 ? -0.882 0.255 21.316 1.00 93.00 74 MET A C 1
ATOM 619 O O . MET A 1 74 ? -0.849 -0.834 21.888 1.00 93.00 74 MET A O 1
ATOM 623 N N . GLU A 1 75 ? -0.146 1.283 21.743 1.00 92.19 75 GLU A N 1
ATOM 624 C CA . GLU A 1 75 ? 0.942 1.185 22.729 1.00 92.19 75 GLU A CA 1
ATOM 625 C C . GLU A 1 75 ? 0.551 1.687 24.137 1.00 92.19 75 GLU A C 1
ATOM 627 O O . GLU A 1 75 ? 1.196 1.329 25.122 1.00 92.19 75 GLU A O 1
ATOM 632 N N . ASP A 1 76 ? -0.498 2.509 24.275 1.00 92.88 76 ASP A N 1
ATOM 633 C CA . ASP A 1 76 ? -0.933 3.052 25.574 1.00 92.88 76 ASP A CA 1
ATOM 634 C C . ASP A 1 76 ? -1.909 2.124 26.319 1.00 92.88 76 ASP A C 1
ATOM 636 O O . ASP A 1 76 ? -3.103 2.051 26.023 1.00 92.88 76 ASP A O 1
ATOM 640 N N . GLU A 1 77 ? -1.412 1.471 27.372 1.00 95.56 77 GLU A N 1
ATOM 641 C CA . GLU A 1 77 ? -2.193 0.612 28.271 1.00 95.56 77 GLU A CA 1
ATOM 642 C C . GLU A 1 77 ? -3.398 1.334 28.913 1.00 95.56 77 GLU A C 1
ATOM 644 O O . GLU A 1 77 ? -4.461 0.746 29.127 1.00 95.56 77 GLU A O 1
ATOM 649 N N . THR A 1 78 ? -3.271 2.630 29.212 1.00 94.50 78 THR A N 1
ATOM 650 C CA . THR A 1 78 ? -4.379 3.422 29.771 1.00 94.50 78 THR A CA 1
ATOM 651 C C . THR A 1 78 ? -5.462 3.642 28.720 1.00 94.50 78 THR A C 1
ATOM 653 O O . THR A 1 78 ? -6.653 3.588 29.039 1.00 94.50 78 THR A O 1
ATOM 656 N N . ALA A 1 79 ? -5.071 3.853 27.460 1.00 93.56 79 ALA A N 1
ATOM 657 C CA . ALA A 1 79 ? -6.009 3.949 26.349 1.00 93.56 79 ALA A CA 1
ATOM 658 C C . ALA A 1 79 ? -6.740 2.629 26.103 1.00 93.56 79 ALA A C 1
ATOM 660 O O . ALA A 1 79 ? -7.952 2.654 25.899 1.00 93.56 79 ALA A O 1
ATOM 661 N N . TRP A 1 80 ? -6.055 1.494 26.226 1.00 96.81 80 TRP A N 1
ATOM 662 C CA . TRP A 1 80 ? -6.678 0.175 26.152 1.00 96.81 80 TRP A CA 1
ATOM 663 C C . TRP A 1 80 ? -7.705 -0.067 27.259 1.00 96.81 80 TRP A C 1
ATOM 665 O O . TRP A 1 80 ? -8.846 -0.425 26.973 1.00 96.81 80 TRP A O 1
ATOM 675 N N . LYS A 1 81 ? -7.360 0.216 28.522 1.00 96.94 81 LYS A N 1
ATOM 676 C CA . LYS A 1 81 ? -8.309 0.116 29.650 1.00 96.94 81 LYS A CA 1
ATOM 677 C C . LYS A 1 81 ? -9.549 0.984 29.433 1.00 96.94 81 LYS A C 1
ATOM 679 O O . LYS A 1 81 ? -10.658 0.594 29.796 1.00 96.94 81 LYS A O 1
ATOM 684 N N . ARG A 1 82 ? -9.372 2.173 28.854 1.00 95.69 82 ARG A N 1
ATOM 685 C CA . ARG A 1 82 ? -10.476 3.068 28.489 1.00 95.69 82 ARG A CA 1
ATOM 686 C C . ARG A 1 82 ? -11.290 2.521 27.317 1.00 95.69 82 ARG A C 1
ATOM 688 O O . ARG A 1 82 ? -12.514 2.607 27.359 1.00 95.69 82 ARG A O 1
ATOM 695 N N . PHE A 1 83 ? -10.641 1.938 26.313 1.00 96.62 83 PHE A N 1
ATOM 696 C CA . PHE A 1 83 ? -11.303 1.311 25.173 1.00 96.62 83 PHE A CA 1
ATOM 697 C C . PHE A 1 83 ? -12.194 0.146 25.620 1.00 96.62 83 PHE A C 1
ATOM 699 O O . PHE A 1 83 ? -13.375 0.151 25.303 1.00 96.62 83 PHE A O 1
ATOM 706 N N . VAL A 1 84 ? -11.697 -0.767 26.462 1.00 97.56 84 VAL A N 1
ATOM 707 C CA . VAL A 1 84 ? -12.498 -1.878 27.021 1.00 97.56 84 VAL A CA 1
ATOM 708 C C . VAL A 1 84 ? -13.758 -1.362 27.729 1.00 97.56 84 VAL A C 1
ATOM 710 O O . VAL A 1 84 ? -14.858 -1.820 27.434 1.00 97.56 84 VAL A O 1
ATOM 713 N N . LYS A 1 85 ? -13.627 -0.332 28.577 1.00 97.50 85 LYS A N 1
ATOM 714 C CA . LYS A 1 85 ? -14.781 0.312 29.234 1.00 97.50 85 LYS A CA 1
ATOM 715 C C . LYS A 1 85 ? -15.746 0.975 28.253 1.00 97.50 85 LYS A C 1
ATOM 717 O O . LYS A 1 85 ? -16.935 1.066 28.525 1.00 97.50 85 LYS A O 1
ATOM 722 N N . THR A 1 86 ? -15.235 1.469 27.130 1.00 96.81 86 THR A N 1
ATOM 723 C CA . THR A 1 86 ? -16.057 2.054 26.065 1.00 96.81 86 THR A CA 1
ATOM 724 C C . THR A 1 86 ? -16.896 0.978 25.381 1.00 96.81 86 THR A C 1
ATOM 726 O O . THR A 1 86 ? -18.072 1.216 25.116 1.00 96.81 86 THR A O 1
ATOM 729 N N . VAL A 1 87 ? -16.325 -0.214 25.159 1.00 97.88 87 VAL A N 1
ATOM 730 C CA . VAL A 1 87 ? -17.069 -1.380 24.661 1.00 97.88 87 VAL A CA 1
ATOM 731 C C . VAL A 1 87 ? -18.150 -1.785 25.670 1.00 97.88 87 VAL A C 1
ATOM 733 O O . VAL A 1 87 ? -19.295 -1.953 25.269 1.00 97.88 87 VAL A O 1
ATOM 736 N N . ASP A 1 88 ? -17.840 -1.838 26.974 1.00 98.06 88 ASP A N 1
ATOM 737 C CA . ASP A 1 88 ? -18.834 -2.142 28.025 1.00 98.06 88 ASP A CA 1
ATOM 738 C C . ASP A 1 88 ? -20.032 -1.185 27.972 1.00 98.06 88 ASP A C 1
ATOM 740 O O . ASP A 1 88 ? -21.178 -1.619 27.888 1.00 98.06 88 ASP A O 1
ATOM 744 N N . MET A 1 89 ? -19.766 0.123 27.929 1.00 97.94 89 MET A N 1
ATOM 745 C CA . MET A 1 89 ? -20.810 1.148 27.843 1.00 97.94 89 MET A CA 1
ATOM 746 C C . MET A 1 89 ? -21.650 1.025 26.568 1.00 97.94 89 MET A C 1
ATOM 748 O O . MET A 1 89 ? -22.861 1.231 26.604 1.00 97.94 89 MET A O 1
ATOM 752 N N . ALA A 1 90 ? -21.027 0.723 25.426 1.00 97.00 90 ALA A N 1
ATOM 753 C CA . ALA A 1 90 ? -21.743 0.561 24.165 1.00 97.00 90 ALA A CA 1
ATOM 754 C C . ALA A 1 90 ? -22.662 -0.674 24.194 1.00 97.00 90 ALA A C 1
ATOM 756 O O . ALA A 1 90 ? -23.823 -0.567 23.793 1.00 97.00 90 ALA A O 1
ATOM 757 N N . VAL A 1 91 ? -22.189 -1.795 24.753 1.00 97.75 91 VAL A N 1
ATOM 758 C CA . VAL A 1 91 ? -22.991 -3.012 24.962 1.00 97.75 91 VAL A CA 1
ATOM 759 C C . VAL A 1 91 ? -24.163 -2.749 25.910 1.00 97.75 91 VAL A C 1
ATOM 761 O O . VAL A 1 91 ? -25.295 -3.101 25.584 1.00 97.75 91 VAL A O 1
ATOM 764 N N . GLU A 1 92 ? -23.937 -2.077 27.043 1.00 97.94 92 GLU A N 1
ATOM 765 C CA . GLU A 1 92 ? -24.998 -1.713 28.001 1.00 97.94 92 GLU A CA 1
ATOM 766 C C . GLU A 1 92 ? -26.089 -0.838 27.368 1.00 97.94 92 GLU A C 1
ATOM 768 O O . GLU A 1 92 ? -27.265 -0.932 27.721 1.00 97.94 92 GLU A O 1
ATOM 773 N N . LEU A 1 93 ? -25.712 0.003 26.403 1.00 95.44 93 LEU A N 1
ATOM 774 C CA . LEU A 1 93 ? -26.643 0.832 25.646 1.00 95.44 93 LEU A CA 1
ATOM 775 C C . LEU A 1 93 ? -27.317 0.074 24.495 1.00 95.44 93 LEU A C 1
ATOM 777 O O . LEU A 1 93 ? -28.214 0.628 23.860 1.00 95.44 93 LEU A O 1
ATOM 781 N N . GLY A 1 94 ? -26.932 -1.170 24.209 1.00 94.88 94 GLY A N 1
ATOM 782 C CA . GLY A 1 94 ? -27.431 -1.946 23.073 1.00 94.88 94 GLY A CA 1
ATOM 783 C C . GLY A 1 94 ? -27.001 -1.374 21.720 1.00 94.88 94 GLY A C 1
ATOM 784 O O . GLY A 1 94 ? -27.769 -1.437 20.764 1.00 94.88 94 GLY A O 1
ATOM 785 N N . LEU A 1 95 ? -25.823 -0.747 21.657 1.00 94.75 95 LEU A N 1
ATOM 786 C CA . LEU A 1 95 ? -25.200 -0.311 20.409 1.00 94.75 95 LEU A CA 1
ATOM 787 C C . LEU A 1 95 ? -24.358 -1.455 19.844 1.00 94.75 95 LEU A C 1
ATOM 789 O O . LEU A 1 95 ? -23.535 -2.027 20.556 1.00 94.75 95 LEU A O 1
ATOM 793 N N . ARG A 1 96 ? -24.524 -1.748 18.555 1.00 96.31 96 ARG A N 1
ATOM 794 C CA . ARG A 1 96 ? -23.637 -2.664 17.828 1.00 96.31 96 ARG A CA 1
ATOM 795 C C . ARG A 1 96 ? -22.262 -2.015 17.631 1.00 96.31 96 ARG A C 1
ATOM 797 O O . ARG A 1 96 ? -22.159 -0.790 17.521 1.00 96.31 96 ARG A O 1
ATOM 804 N N . ILE A 1 97 ? -21.198 -2.814 17.604 1.00 97.00 97 ILE A N 1
ATOM 805 C CA . ILE A 1 97 ? -19.824 -2.297 17.642 1.00 97.00 97 ILE A CA 1
ATOM 806 C C . ILE A 1 97 ? -19.007 -2.903 16.516 1.00 97.00 97 ILE A C 1
ATOM 808 O O . ILE A 1 97 ? -18.896 -4.123 16.412 1.00 97.00 97 ILE A O 1
ATOM 812 N N . TRP A 1 98 ? -18.405 -2.039 15.703 1.00 96.69 98 TRP A N 1
ATOM 813 C CA . TRP A 1 98 ? -17.389 -2.410 14.725 1.00 96.69 98 TRP A CA 1
ATOM 814 C C . TRP A 1 98 ? -16.033 -1.829 15.128 1.00 96.69 98 TRP A C 1
ATOM 816 O O . TRP A 1 98 ? -15.967 -0.747 15.720 1.00 96.69 98 TRP A O 1
ATOM 826 N N . ILE A 1 99 ? -14.949 -2.524 14.786 1.00 95.69 99 ILE A N 1
ATOM 827 C CA . ILE A 1 99 ? -13.583 -2.037 15.010 1.00 95.69 99 ILE A CA 1
ATOM 828 C C . ILE A 1 99 ? -13.033 -1.404 13.735 1.00 95.69 99 ILE A C 1
ATOM 830 O O . ILE A 1 99 ? -12.950 -2.066 12.708 1.00 95.69 99 ILE A O 1
ATOM 834 N N . TYR A 1 100 ? -12.608 -0.146 13.835 1.00 94.69 100 TYR A N 1
ATOM 835 C CA . TYR A 1 100 ? -11.772 0.521 12.838 1.00 94.69 100 TYR A CA 1
ATOM 836 C C . TYR A 1 100 ? -10.301 0.178 13.127 1.00 94.69 100 TYR A C 1
ATOM 838 O O . TYR A 1 100 ? -9.830 0.296 14.266 1.00 94.69 100 TYR A O 1
ATOM 846 N N . ASP A 1 101 ? -9.570 -0.267 12.111 1.00 93.19 101 ASP A N 1
ATOM 847 C CA . ASP A 1 101 ? -8.272 -0.933 12.280 1.00 93.19 101 ASP A CA 1
ATOM 848 C C . ASP A 1 101 ? -7.038 -0.050 12.095 1.00 93.19 101 ASP A C 1
ATOM 850 O O . ASP A 1 101 ? -5.924 -0.515 12.317 1.00 93.19 101 ASP A O 1
ATOM 854 N N . GLU A 1 102 ? -7.222 1.223 11.754 1.00 91.31 102 GLU A N 1
ATOM 855 C CA . GLU A 1 102 ? -6.121 2.127 11.442 1.00 91.31 102 GLU A CA 1
ATOM 856 C C . GLU A 1 102 ? -6.100 3.401 12.313 1.00 91.31 102 GLU A C 1
ATOM 858 O O . GLU A 1 102 ? -7.102 3.848 12.887 1.00 91.31 102 GLU A O 1
ATOM 863 N N . GLN A 1 103 ? -4.908 3.982 12.457 1.00 88.06 103 GLN A N 1
ATOM 864 C CA . GLN A 1 103 ? -4.701 5.349 12.902 1.00 88.06 103 GLN A CA 1
ATOM 865 C C . GLN A 1 103 ? -4.787 6.286 11.687 1.00 88.06 103 GLN A C 1
ATOM 867 O O . GLN A 1 103 ? -3.798 6.522 10.996 1.00 88.06 103 GLN A O 1
ATOM 872 N N . TYR A 1 104 ? -5.968 6.870 11.474 1.00 84.94 104 TYR A N 1
ATOM 873 C CA . TYR A 1 104 ? -6.334 7.604 10.252 1.00 84.94 104 TYR A CA 1
ATOM 874 C C . TYR A 1 104 ? -6.475 6.687 9.032 1.00 84.94 104 TYR A C 1
ATOM 876 O O . TYR A 1 104 ? -6.930 5.568 9.168 1.00 84.94 104 TYR A O 1
ATOM 884 N N . TYR A 1 105 ? -6.153 7.209 7.852 1.00 85.50 105 TYR A N 1
ATOM 885 C CA . TYR A 1 105 ? -6.437 6.643 6.544 1.00 85.50 105 TYR A CA 1
ATOM 886 C C . TYR A 1 105 ? -5.141 6.578 5.720 1.00 85.50 105 TYR A C 1
ATOM 888 O O . TYR A 1 105 ? -4.360 7.543 5.802 1.00 85.50 105 TYR A O 1
ATOM 896 N N . PRO A 1 106 ? -4.964 5.570 4.842 1.00 91.19 106 PRO A N 1
ATOM 897 C CA . PRO A 1 106 ? -5.762 4.339 4.685 1.00 91.19 106 PRO A CA 1
ATOM 898 C C . PRO A 1 106 ? -5.226 3.184 5.553 1.00 91.19 106 PRO A C 1
ATOM 900 O O . PRO A 1 106 ? -4.126 3.295 6.095 1.00 91.19 106 PRO A O 1
ATOM 903 N N . SER A 1 107 ? -5.954 2.065 5.631 1.00 93.81 107 SER A N 1
ATOM 904 C CA . SER A 1 107 ? -5.498 0.865 6.354 1.00 93.81 107 SER A CA 1
ATOM 905 C C . SER A 1 107 ? -4.213 0.268 5.766 1.00 93.81 107 SER A C 1
ATOM 907 O O . SER A 1 107 ? -4.028 0.201 4.546 1.00 93.81 107 SER A O 1
ATOM 909 N N . GLY A 1 108 ? -3.336 -0.197 6.659 1.00 93.44 108 GLY A N 1
ATOM 910 C CA . GLY A 1 108 ? -2.100 -0.922 6.338 1.00 93.44 108 GLY A CA 1
ATOM 911 C C . GLY A 1 108 ? -0.890 -0.493 7.174 1.00 93.44 108 GLY A C 1
ATOM 912 O O . GLY A 1 108 ? 0.121 -1.188 7.219 1.00 93.44 108 GLY A O 1
ATOM 913 N N . MET A 1 109 ? -0.984 0.604 7.919 1.00 88.88 109 MET A N 1
ATOM 914 C CA . MET A 1 109 ? 0.153 1.215 8.602 1.00 88.88 109 MET A CA 1
ATOM 915 C C . MET A 1 109 ? 0.163 1.092 10.113 1.00 88.88 109 MET A C 1
ATOM 917 O O . MET A 1 109 ? 1.241 1.139 10.719 1.00 88.88 109 MET A O 1
ATOM 921 N N . ALA A 1 110 ? -1.004 0.946 10.728 1.00 92.06 110 ALA A N 1
ATOM 922 C CA . ALA A 1 110 ? -1.198 0.956 12.171 1.00 92.06 110 ALA A CA 1
ATOM 923 C C . ALA A 1 110 ? -0.492 2.158 12.829 1.00 92.06 110 ALA A C 1
ATOM 925 O O . ALA A 1 110 ? 0.280 2.012 13.779 1.00 92.06 110 ALA A O 1
ATOM 926 N N . GLY A 1 111 ? -0.671 3.355 12.268 1.00 87.12 111 GLY A N 1
ATOM 927 C CA . GLY A 1 111 ? -0.014 4.578 12.737 1.00 87.12 111 GLY A CA 1
ATOM 928 C C . GLY A 1 111 ? 1.510 4.603 12.588 1.00 87.12 111 GLY A C 1
ATOM 929 O O . GLY A 1 111 ? 2.206 5.257 13.371 1.00 87.12 111 GLY A O 1
ATOM 930 N N . GLY A 1 112 ? 2.046 3.858 11.617 1.00 89.00 112 GLY A N 1
ATOM 931 C CA . GLY A 1 112 ? 3.485 3.715 11.381 1.00 89.00 112 GLY A CA 1
ATOM 932 C C . GLY A 1 112 ? 4.129 2.520 12.083 1.00 89.00 112 GLY A C 1
ATOM 933 O O . GLY A 1 112 ? 5.318 2.265 11.895 1.00 89.00 112 GLY A O 1
ATOM 934 N N . LEU A 1 113 ? 3.375 1.767 12.887 1.00 92.25 113 LEU A N 1
ATOM 935 C CA . LEU A 1 113 ? 3.882 0.584 13.581 1.00 92.25 113 LEU A CA 1
ATOM 936 C C . LEU A 1 113 ? 4.207 -0.565 12.622 1.00 92.25 113 LEU A C 1
ATOM 938 O O . LEU A 1 113 ? 5.173 -1.297 12.861 1.00 92.25 113 LEU A O 1
ATOM 942 N N . ALA A 1 114 ? 3.445 -0.704 11.534 1.00 94.31 114 ALA A N 1
ATOM 943 C CA . ALA A 1 114 ? 3.631 -1.784 10.571 1.00 94.31 114 ALA A CA 1
ATOM 944 C C . ALA A 1 114 ? 5.015 -1.741 9.905 1.00 94.31 114 ALA A C 1
ATOM 946 O O . ALA A 1 114 ? 5.643 -2.781 9.763 1.00 94.31 114 ALA A O 1
ATOM 947 N N . LEU A 1 115 ? 5.565 -0.558 9.620 1.00 94.12 115 LEU A N 1
ATOM 948 C CA . LEU A 1 115 ? 6.909 -0.423 9.035 1.00 94.12 115 LEU A CA 1
ATOM 949 C C . LEU A 1 115 ? 8.018 -0.168 10.066 1.00 94.12 115 LEU A C 1
ATOM 951 O O . LEU A 1 115 ? 9.201 -0.153 9.723 1.00 94.12 115 LEU A O 1
ATOM 955 N N . ARG A 1 116 ? 7.683 0.025 11.351 1.00 92.12 116 ARG A N 1
ATOM 956 C CA . ARG A 1 116 ? 8.681 0.328 12.388 1.00 92.12 116 ARG A CA 1
ATOM 957 C C . ARG A 1 116 ? 9.662 -0.836 12.547 1.00 92.12 116 ARG A C 1
ATOM 959 O O . ARG A 1 116 ? 9.301 -1.877 13.089 1.00 92.12 116 ARG A O 1
ATOM 966 N N . GLY A 1 117 ? 10.908 -0.619 12.123 1.00 94.25 117 GLY A N 1
ATOM 967 C CA . GLY A 1 117 ? 11.968 -1.632 12.135 1.00 94.25 117 GLY A CA 1
ATOM 968 C C . GLY A 1 117 ? 11.877 -2.656 11.000 1.00 94.25 117 GLY A C 1
ATOM 969 O O . GLY A 1 117 ? 12.635 -3.616 11.030 1.00 94.25 117 GLY A O 1
ATOM 970 N N . HIS A 1 118 ? 10.972 -2.451 10.037 1.00 96.25 118 HIS A N 1
ATOM 971 C CA . HIS A 1 118 ? 10.706 -3.362 8.923 1.00 96.25 118 HIS A CA 1
ATOM 972 C C . HIS A 1 118 ? 10.513 -2.605 7.592 1.00 96.25 118 HIS A C 1
ATOM 974 O O . HIS A 1 118 ? 9.426 -2.648 7.007 1.00 96.25 118 HIS A O 1
ATOM 980 N N . PRO A 1 119 ? 11.524 -1.848 7.120 1.00 94.12 119 PRO A N 1
ATOM 981 C CA . PRO A 1 119 ? 11.428 -1.095 5.866 1.00 94.12 119 PRO A CA 1
ATOM 982 C C . PRO A 1 119 ? 11.259 -1.994 4.630 1.00 94.12 119 PRO A C 1
ATOM 984 O O . PRO A 1 119 ? 10.795 -1.535 3.593 1.00 94.12 119 PRO A O 1
ATOM 987 N N . GLU A 1 120 ? 11.614 -3.276 4.721 1.00 95.50 120 GLU A N 1
ATOM 988 C CA . GLU A 1 120 ? 11.438 -4.257 3.649 1.00 95.50 120 GLU A CA 1
ATOM 989 C C . GLU A 1 120 ? 9.969 -4.516 3.284 1.00 95.50 120 GLU A C 1
ATOM 991 O O . GLU A 1 120 ? 9.701 -4.946 2.168 1.00 95.50 120 GLU A O 1
ATOM 996 N N . LEU A 1 121 ? 9.034 -4.229 4.198 1.00 97.25 121 LEU A N 1
ATOM 997 C CA . LEU A 1 121 ? 7.593 -4.452 4.025 1.00 97.25 121 LEU A CA 1
ATOM 998 C C . LEU A 1 121 ? 6.869 -3.272 3.361 1.00 97.25 121 LEU A C 1
ATOM 1000 O O . LEU A 1 121 ? 5.653 -3.312 3.176 1.00 97.25 121 LEU A O 1
ATOM 1004 N N . GLU A 1 122 ? 7.592 -2.194 3.070 1.00 95.88 122 GLU A N 1
ATOM 1005 C CA . GLU A 1 122 ? 7.047 -0.991 2.454 1.00 95.88 122 GLU A CA 1
ATOM 1006 C C . GLU A 1 122 ? 6.599 -1.252 1.012 1.00 95.88 122 GLU A C 1
ATOM 1008 O O . GLU A 1 122 ? 7.279 -1.941 0.251 1.00 95.88 122 GLU A O 1
ATOM 1013 N N . ALA A 1 123 ? 5.485 -0.638 0.606 1.00 96.50 123 ALA A N 1
ATOM 1014 C CA . ALA A 1 123 ? 5.058 -0.631 -0.785 1.00 96.50 123 ALA A CA 1
ATOM 1015 C C . ALA A 1 123 ? 6.120 0.021 -1.682 1.00 96.50 123 ALA A C 1
ATOM 1017 O O . ALA A 1 123 ? 6.497 1.184 -1.498 1.00 96.50 123 ALA A O 1
ATOM 1018 N N . LYS A 1 124 ? 6.545 -0.701 -2.720 1.00 96.19 124 LYS A N 1
ATOM 1019 C CA . LYS A 1 124 ? 7.506 -0.213 -3.716 1.00 96.19 124 LYS A CA 1
ATOM 1020 C C . LYS A 1 124 ? 6.823 0.036 -5.057 1.00 96.19 124 LYS A C 1
ATOM 1022 O O . LYS A 1 124 ? 5.715 -0.429 -5.336 1.00 96.19 124 LYS A O 1
ATOM 1027 N N . ALA A 1 125 ? 7.486 0.828 -5.885 1.00 96.12 125 ALA A N 1
ATOM 1028 C CA . ALA A 1 125 ? 7.093 1.091 -7.258 1.00 96.12 125 ALA A CA 1
ATOM 1029 C C . ALA A 1 125 ? 8.272 0.858 -8.202 1.00 96.12 125 ALA A C 1
ATOM 1031 O O . ALA A 1 125 ? 9.421 1.126 -7.844 1.00 96.12 125 ALA A O 1
ATOM 1032 N N . LEU A 1 126 ? 7.972 0.407 -9.419 1.00 97.19 126 LEU A N 1
ATOM 1033 C CA . LEU A 1 126 ? 8.917 0.334 -10.528 1.00 97.19 126 LEU A CA 1
ATOM 1034 C C . LEU A 1 126 ? 8.674 1.528 -11.453 1.00 97.19 126 LEU A C 1
ATOM 1036 O O . LEU A 1 126 ? 7.668 1.572 -12.165 1.00 97.19 126 LEU A O 1
ATOM 1040 N N . GLY A 1 127 ? 9.574 2.508 -11.407 1.00 96.12 127 GLY A N 1
ATOM 1041 C CA . GLY A 1 127 ? 9.567 3.677 -12.283 1.00 96.12 127 GLY A CA 1
ATOM 1042 C C . GLY A 1 127 ? 10.326 3.406 -13.578 1.00 96.12 127 GLY A C 1
ATOM 1043 O O . GLY A 1 127 ? 11.365 2.749 -13.554 1.00 96.12 127 GLY A O 1
ATOM 1044 N N . CYS A 1 128 ? 9.825 3.921 -14.699 1.00 97.56 128 CYS A N 1
ATOM 1045 C CA . CYS A 1 128 ? 10.420 3.749 -16.021 1.00 97.56 128 CYS A CA 1
ATOM 1046 C C . CYS A 1 128 ? 10.906 5.088 -16.585 1.00 97.56 128 CYS A C 1
ATOM 1048 O O . CYS A 1 128 ? 10.117 6.005 -16.819 1.00 97.56 128 CYS A O 1
ATOM 1050 N N . LEU A 1 129 ? 12.209 5.193 -16.832 1.00 97.69 129 LEU A N 1
ATOM 1051 C CA . LEU A 1 129 ? 12.798 6.269 -17.618 1.00 97.69 129 LEU A CA 1
ATOM 1052 C C . LEU A 1 129 ? 12.889 5.811 -19.072 1.00 97.69 129 LEU A C 1
ATOM 1054 O O . LEU A 1 129 ? 13.549 4.817 -19.370 1.00 97.69 129 LEU A O 1
ATOM 1058 N N . ILE A 1 130 ? 12.252 6.566 -19.965 1.00 97.00 130 ILE A N 1
ATOM 1059 C CA . ILE A 1 130 ? 12.237 6.303 -21.406 1.00 97.00 130 ILE A CA 1
ATOM 1060 C C . ILE A 1 130 ? 13.087 7.363 -22.104 1.00 97.00 130 ILE A C 1
ATOM 1062 O O . ILE A 1 130 ? 12.902 8.560 -21.872 1.00 97.00 130 ILE A O 1
ATOM 1066 N N . LYS A 1 131 ? 14.028 6.936 -22.951 1.00 94.94 131 LYS A N 1
ATOM 1067 C CA . LYS A 1 131 ? 14.913 7.844 -23.688 1.00 94.94 131 LYS A CA 1
ATOM 1068 C C . LYS A 1 131 ? 15.172 7.352 -25.105 1.00 94.94 131 LYS A C 1
ATOM 1070 O O . LYS A 1 131 ? 15.705 6.261 -25.291 1.00 94.94 131 LYS A O 1
ATOM 1075 N N . ASP A 1 132 ? 14.880 8.200 -26.084 1.00 94.38 132 ASP A N 1
ATOM 1076 C CA . ASP A 1 132 ? 15.274 7.965 -27.472 1.00 94.38 132 ASP A CA 1
ATOM 1077 C C . ASP A 1 132 ? 16.734 8.357 -27.695 1.00 94.38 132 ASP A C 1
ATOM 1079 O O . ASP A 1 132 ? 17.231 9.356 -27.167 1.00 94.38 132 ASP A O 1
ATOM 1083 N N . VAL A 1 133 ? 17.421 7.537 -28.481 1.00 91.75 133 VAL A N 1
ATOM 1084 C CA . VAL A 1 133 ? 18.829 7.674 -28.822 1.00 91.75 133 VAL A CA 1
ATOM 1085 C C . VAL A 1 133 ? 18.991 7.429 -30.318 1.00 91.75 133 VAL A C 1
ATOM 1087 O O . VAL A 1 133 ? 18.524 6.424 -30.849 1.00 91.75 133 VAL A O 1
ATOM 1090 N N . ASP A 1 134 ? 19.681 8.341 -30.992 1.00 88.44 134 ASP A N 1
ATOM 1091 C CA . ASP A 1 134 ? 20.086 8.199 -32.389 1.00 88.44 134 ASP A CA 1
ATOM 1092 C C . ASP A 1 134 ? 21.610 8.104 -32.423 1.00 88.44 134 ASP A C 1
ATOM 1094 O O . ASP A 1 134 ? 22.285 9.071 -32.076 1.00 88.44 134 ASP A O 1
ATOM 1098 N N . SER A 1 135 ? 22.111 6.904 -32.728 1.00 73.44 135 SER A N 1
ATOM 1099 C CA . SER A 1 135 ? 23.501 6.551 -33.038 1.00 73.44 135 SER A CA 1
ATOM 1100 C C . SER A 1 135 ? 24.552 7.548 -32.519 1.00 73.44 135 SER A C 1
ATOM 1102 O O . SER A 1 135 ? 25.135 8.286 -33.313 1.00 73.44 135 SER A O 1
ATOM 1104 N N . PRO A 1 136 ? 24.784 7.619 -31.198 1.00 70.62 136 PRO A N 1
ATOM 1105 C CA . PRO A 1 136 ? 25.663 8.627 -30.638 1.00 70.62 136 PRO A CA 1
ATOM 1106 C C . PRO A 1 136 ? 27.127 8.266 -30.914 1.00 70.62 136 PRO A C 1
ATOM 1108 O O . PRO A 1 136 ? 27.518 7.110 -30.784 1.00 70.62 136 PRO A O 1
ATOM 1111 N N . ASP A 1 137 ? 27.961 9.272 -31.190 1.00 71.56 137 ASP A N 1
ATOM 1112 C CA . ASP A 1 137 ? 29.427 9.121 -31.272 1.00 71.56 137 ASP A CA 1
ATOM 1113 C C . ASP A 1 137 ? 30.078 8.809 -29.902 1.00 71.56 137 ASP A C 1
ATOM 1115 O O . ASP A 1 137 ? 31.294 8.656 -29.794 1.00 71.56 137 ASP A O 1
ATOM 1119 N N . ALA A 1 138 ? 29.279 8.749 -28.831 1.00 80.12 138 ALA A N 1
ATOM 1120 C CA . ALA A 1 138 ? 29.711 8.525 -27.458 1.00 80.12 138 ALA A CA 1
ATOM 1121 C C . ALA A 1 138 ? 28.776 7.542 -26.724 1.00 80.12 138 ALA A C 1
ATOM 1123 O O . ALA A 1 138 ? 27.591 7.463 -27.060 1.00 80.12 138 ALA A O 1
ATOM 1124 N N . PRO A 1 139 ? 29.263 6.844 -25.676 1.00 86.94 139 PRO A N 1
ATOM 1125 C CA . PRO A 1 139 ? 28.443 5.929 -24.886 1.00 86.94 139 PRO A CA 1
ATOM 1126 C C . PRO A 1 139 ? 27.208 6.616 -24.299 1.00 86.94 139 PRO A C 1
ATOM 1128 O O . PRO A 1 139 ? 27.276 7.743 -23.795 1.00 86.94 139 PRO A O 1
ATOM 1131 N N . VAL A 1 140 ? 26.079 5.911 -24.293 1.00 91.62 140 VAL A N 1
ATOM 1132 C CA . VAL A 1 140 ? 24.861 6.375 -23.635 1.00 91.62 140 VAL A CA 1
ATOM 1133 C C . VAL A 1 140 ? 25.011 6.200 -22.132 1.00 91.62 140 VAL A C 1
ATOM 1135 O O . VAL A 1 140 ? 25.176 5.086 -21.640 1.00 91.62 140 VAL A O 1
ATOM 1138 N N . ARG A 1 141 ? 24.906 7.308 -21.393 1.00 93.81 141 ARG A N 1
ATOM 1139 C CA . ARG A 1 141 ? 24.897 7.316 -19.926 1.00 93.81 141 ARG A CA 1
ATOM 1140 C C . ARG A 1 141 ? 23.544 7.782 -19.405 1.00 93.81 141 ARG A C 1
ATOM 1142 O O . ARG A 1 141 ? 23.052 8.840 -19.811 1.00 93.81 141 ARG A O 1
ATOM 1149 N N . ILE A 1 142 ? 22.945 6.996 -18.516 1.00 95.62 142 ILE A N 1
ATOM 1150 C CA . ILE A 1 142 ? 21.692 7.320 -17.826 1.00 95.62 142 ILE A CA 1
ATOM 1151 C C . ILE A 1 142 ? 21.931 7.101 -16.337 1.00 95.62 142 ILE A C 1
ATOM 1153 O O . ILE A 1 142 ? 22.092 5.967 -15.909 1.00 95.62 142 ILE A O 1
ATOM 1157 N N . ALA A 1 143 ? 21.960 8.174 -15.552 1.00 96.56 143 ALA A N 1
ATOM 1158 C CA . ALA A 1 143 ? 22.094 8.065 -14.102 1.00 96.56 143 ALA A CA 1
ATOM 1159 C C . ALA A 1 143 ? 20.806 7.518 -13.467 1.00 96.56 143 ALA A C 1
ATOM 1161 O O . ALA A 1 143 ? 19.713 7.759 -13.990 1.00 96.56 143 ALA A O 1
ATOM 1162 N N . SER A 1 144 ? 20.929 6.845 -12.317 1.00 96.75 144 SER A N 1
ATOM 1163 C CA . SER A 1 144 ? 19.758 6.602 -11.473 1.00 96.75 144 SER A CA 1
ATOM 1164 C C . SER A 1 144 ? 19.175 7.948 -11.014 1.00 96.75 144 SER A C 1
ATOM 1166 O O . SER A 1 144 ? 19.929 8.802 -10.531 1.00 96.75 144 SER A O 1
ATOM 1168 N N . PRO A 1 145 ? 17.867 8.195 -11.204 1.00 96.44 145 PRO A N 1
ATOM 1169 C CA . PRO A 1 145 ? 17.255 9.436 -10.755 1.00 96.44 145 PRO A CA 1
ATOM 1170 C C . PRO A 1 145 ? 17.275 9.560 -9.225 1.00 96.44 145 PRO A C 1
ATOM 1172 O O . PRO A 1 145 ? 17.170 8.568 -8.507 1.00 96.44 145 PRO A O 1
ATOM 1175 N N . HIS A 1 146 ? 17.329 10.795 -8.713 1.00 95.56 146 HIS A N 1
ATOM 1176 C CA . HIS A 1 146 ? 17.209 11.061 -7.272 1.00 95.56 146 HIS A CA 1
ATOM 1177 C C . HIS A 1 146 ? 15.989 10.342 -6.667 1.00 95.56 146 HIS A C 1
ATOM 1179 O O . HIS A 1 146 ? 14.934 10.253 -7.300 1.00 95.56 146 HIS A O 1
ATOM 1185 N N . GLY A 1 147 ? 16.140 9.783 -5.466 1.00 94.25 147 GLY A N 1
ATOM 1186 C CA . GLY A 1 147 ? 15.089 9.018 -4.783 1.00 94.25 147 GLY A CA 1
ATOM 1187 C C . GLY A 1 147 ? 14.774 7.633 -5.367 1.00 94.25 147 GLY A C 1
ATOM 1188 O O . GLY A 1 147 ? 13.862 6.971 -4.872 1.00 94.25 147 GLY A O 1
ATOM 1189 N N . HIS A 1 148 ? 15.503 7.178 -6.391 1.00 96.69 148 HIS A N 1
ATOM 1190 C CA . HIS A 1 148 ? 15.379 5.828 -6.940 1.00 96.69 148 HIS A CA 1
ATOM 1191 C C . HIS A 1 148 ? 16.588 4.965 -6.559 1.00 96.69 148 HIS A C 1
ATOM 1193 O O . HIS A 1 148 ? 17.689 5.460 -6.324 1.00 96.69 148 HIS A O 1
ATOM 1199 N N . ALA A 1 149 ? 16.371 3.653 -6.478 1.00 96.06 149 ALA A N 1
ATOM 1200 C CA . ALA A 1 149 ? 17.423 2.670 -6.252 1.00 96.06 149 ALA A CA 1
ATOM 1201 C C . ALA A 1 149 ? 18.311 2.501 -7.498 1.00 96.06 149 ALA A C 1
ATOM 1203 O O . ALA A 1 149 ? 18.107 3.141 -8.531 1.00 96.06 149 ALA A O 1
ATOM 1204 N N . SER A 1 150 ? 19.298 1.609 -7.419 1.00 96.12 150 SER A N 1
ATOM 1205 C CA . SER A 1 150 ? 20.069 1.189 -8.591 1.00 96.12 150 SER A CA 1
ATOM 1206 C C . SER A 1 150 ? 19.169 0.566 -9.664 1.00 96.12 150 SER A C 1
ATOM 1208 O O . SER A 1 150 ? 18.105 0.018 -9.364 1.00 96.12 150 SER A O 1
ATOM 1210 N N . LEU A 1 151 ? 19.612 0.660 -10.917 1.00 97.81 151 LEU A N 1
ATOM 1211 C CA . LEU A 1 151 ? 18.958 0.088 -12.088 1.00 97.81 151 LEU A CA 1
ATOM 1212 C C . LEU A 1 151 ? 18.556 -1.370 -11.831 1.00 97.81 151 LEU A C 1
ATOM 1214 O O . LEU A 1 151 ? 19.412 -2.218 -11.586 1.00 97.81 151 LEU A O 1
ATOM 1218 N N . LYS A 1 152 ? 17.250 -1.652 -11.896 1.00 97.81 152 LYS A N 1
ATOM 1219 C CA . LYS A 1 152 ? 16.720 -3.014 -11.768 1.00 97.81 152 LYS A CA 1
ATOM 1220 C C . LYS A 1 152 ? 16.713 -3.710 -13.123 1.00 97.81 152 LYS A C 1
ATOM 1222 O O . LYS A 1 152 ? 17.213 -4.824 -13.227 1.00 97.81 152 LYS A O 1
ATOM 1227 N N . PHE A 1 153 ? 16.187 -3.041 -14.153 1.00 98.50 153 PHE A N 1
ATOM 1228 C CA . PHE A 1 153 ? 16.165 -3.562 -15.522 1.00 98.50 153 PHE A CA 1
ATOM 1229 C C . PHE A 1 153 ? 16.482 -2.483 -16.549 1.00 98.50 153 PHE A C 1
ATOM 1231 O O . PHE A 1 153 ? 16.110 -1.327 -16.360 1.00 98.50 153 PHE A O 1
ATOM 1238 N N . ALA A 1 154 ? 17.091 -2.862 -17.669 1.00 98.44 154 ALA A N 1
ATOM 1239 C CA . ALA A 1 154 ? 17.205 -2.009 -18.838 1.00 98.44 154 ALA A CA 1
ATOM 1240 C C . ALA A 1 154 ? 16.990 -2.773 -20.142 1.00 98.44 154 ALA A C 1
ATOM 1242 O O . ALA A 1 154 ? 17.426 -3.915 -20.292 1.00 98.44 154 ALA A O 1
ATOM 1243 N N . PHE A 1 155 ? 16.345 -2.104 -21.094 1.00 98.56 155 PHE A N 1
ATOM 1244 C CA . PHE A 1 155 ? 16.082 -2.639 -22.424 1.00 98.56 155 PHE A CA 1
ATOM 1245 C C . PHE A 1 155 ? 16.393 -1.599 -23.494 1.00 98.56 155 PHE A C 1
ATOM 1247 O O . PHE A 1 155 ? 16.013 -0.435 -23.352 1.00 98.56 155 PHE A O 1
ATOM 1254 N N . ALA A 1 156 ? 17.024 -2.030 -24.582 1.00 97.19 156 ALA A N 1
ATOM 1255 C CA . ALA A 1 156 ? 17.152 -1.256 -25.809 1.00 97.19 156 ALA A CA 1
ATOM 1256 C C . ALA A 1 156 ? 16.191 -1.817 -26.859 1.00 97.19 156 ALA A C 1
ATOM 1258 O O . ALA A 1 156 ? 16.213 -3.007 -27.159 1.00 97.19 156 ALA A O 1
ATOM 1259 N N . VAL A 1 157 ? 15.332 -0.969 -27.422 1.00 97.44 157 VAL A N 1
ATOM 1260 C CA . VAL A 1 157 ? 14.340 -1.367 -28.429 1.00 97.44 157 VAL A CA 1
ATOM 1261 C C . VAL A 1 157 ? 14.575 -0.568 -29.706 1.00 97.44 157 VAL A C 1
ATOM 1263 O O . VAL A 1 157 ? 14.567 0.664 -29.644 1.00 97.44 157 VAL A O 1
ATOM 1266 N N . PRO A 1 158 ? 14.790 -1.207 -30.867 1.00 95.69 158 PRO A N 1
ATOM 1267 C CA . PRO A 1 158 ? 15.036 -0.471 -32.097 1.00 95.69 158 PRO A CA 1
ATOM 1268 C C . PRO A 1 158 ? 13.777 0.294 -32.518 1.00 95.69 158 PRO A C 1
ATOM 1270 O O . PRO A 1 158 ? 12.656 -0.210 -32.416 1.00 95.69 158 PRO A O 1
ATOM 1273 N N . LEU A 1 159 ? 13.969 1.517 -33.008 1.00 94.38 159 LEU A N 1
ATOM 1274 C CA 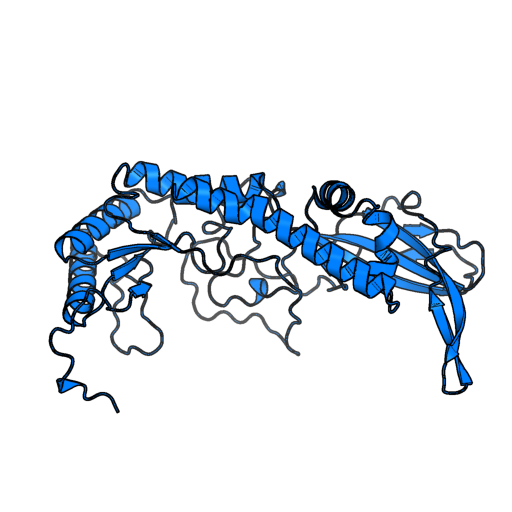. LEU A 1 159 ? 12.900 2.344 -33.556 1.00 94.38 159 LEU A CA 1
ATOM 1275 C C . LEU A 1 159 ? 12.752 2.072 -35.054 1.00 94.38 159 LEU A C 1
ATOM 1277 O O . LEU A 1 159 ? 13.709 2.195 -35.821 1.00 94.38 159 LEU A O 1
ATOM 1281 N N . ILE A 1 160 ? 11.536 1.742 -35.479 1.00 91.00 160 ILE A N 1
ATOM 1282 C CA . ILE A 1 160 ? 11.186 1.492 -36.880 1.00 91.00 160 ILE A CA 1
ATOM 1283 C C . ILE A 1 160 ? 10.237 2.572 -37.395 1.00 91.00 160 ILE A C 1
ATOM 1285 O O . ILE A 1 160 ? 9.435 3.115 -36.640 1.00 91.00 160 ILE A O 1
ATOM 1289 N N . ALA A 1 161 ? 10.317 2.886 -38.687 1.00 87.06 161 ALA A N 1
ATOM 1290 C CA . ALA A 1 161 ? 9.364 3.784 -39.327 1.00 87.06 161 ALA A CA 1
ATOM 1291 C C . ALA A 1 161 ? 8.070 3.030 -39.663 1.00 8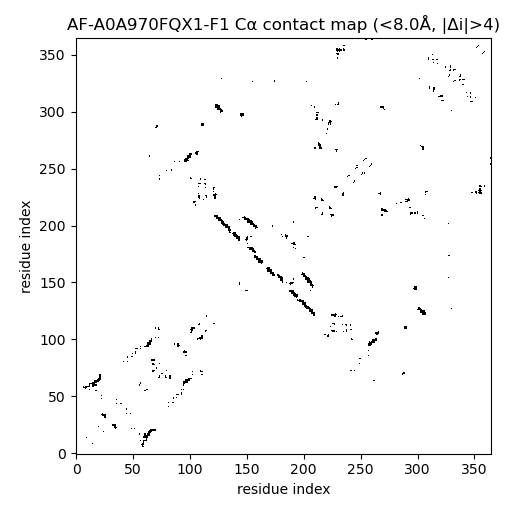7.06 161 ALA A C 1
ATOM 1293 O O . ALA A 1 161 ? 8.105 1.994 -40.327 1.00 87.06 161 ALA A O 1
ATOM 1294 N N . MET A 1 162 ? 6.931 3.582 -39.255 1.00 76.44 162 MET A N 1
ATOM 1295 C CA . MET A 1 162 ? 5.605 3.154 -39.686 1.00 76.44 162 MET A CA 1
ATOM 1296 C C . MET A 1 162 ? 4.889 4.299 -40.400 1.00 76.44 162 MET A C 1
ATOM 1298 O O . MET A 1 162 ? 5.030 5.468 -40.042 1.00 76.44 162 MET A O 1
ATOM 1302 N N . GLN A 1 163 ? 4.119 3.954 -41.432 1.00 71.50 163 GLN A N 1
ATOM 1303 C CA . GLN A 1 163 ? 3.214 4.897 -42.082 1.00 71.50 163 GLN A CA 1
ATOM 1304 C C . GLN A 1 163 ? 1.920 4.973 -41.277 1.00 71.50 163 GLN A C 1
ATOM 1306 O O . GLN A 1 163 ? 1.282 3.948 -41.034 1.00 71.50 163 GLN A O 1
ATOM 1311 N N . ASN A 1 164 ? 1.534 6.180 -40.868 1.00 68.94 164 ASN A N 1
ATOM 1312 C CA . ASN A 1 164 ? 0.202 6.416 -40.326 1.00 68.94 164 ASN A CA 1
ATOM 1313 C C . ASN A 1 164 ? -0.810 6.689 -41.461 1.00 68.94 164 ASN A C 1
ATOM 1315 O O . ASN A 1 164 ? -0.439 6.889 -42.619 1.00 68.94 164 ASN A O 1
ATOM 1319 N N . ASN A 1 165 ? -2.100 6.739 -41.118 1.00 65.62 165 ASN A N 1
ATOM 1320 C CA . ASN A 1 165 ? -3.189 7.023 -42.066 1.00 65.62 165 ASN A CA 1
ATOM 1321 C C . ASN A 1 165 ? -3.118 8.432 -42.698 1.00 65.62 165 ASN A C 1
ATOM 1323 O O . ASN A 1 165 ? -3.879 8.726 -43.616 1.00 65.62 165 ASN A O 1
ATOM 1327 N N . GLU A 1 166 ? -2.217 9.295 -42.219 1.00 72.88 166 GLU A N 1
ATOM 1328 C CA . GLU A 1 166 ? -1.994 10.665 -42.694 1.00 72.88 166 GLU A CA 1
ATOM 1329 C C . GLU A 1 166 ? -0.722 10.787 -43.561 1.00 72.88 166 GLU A C 1
ATOM 1331 O O . GLU A 1 166 ? -0.293 11.895 -43.876 1.00 72.88 166 GLU A O 1
ATOM 1336 N N . ASN A 1 167 ? -0.113 9.663 -43.971 1.00 61.97 167 ASN A N 1
ATOM 1337 C CA . ASN A 1 167 ? 1.146 9.591 -44.730 1.00 61.97 167 ASN A CA 1
ATOM 1338 C C . ASN A 1 167 ? 2.370 10.228 -44.036 1.00 61.97 167 ASN A C 1
ATOM 1340 O O . ASN A 1 167 ? 3.399 10.442 -44.681 1.00 61.97 167 ASN A O 1
ATOM 1344 N N . ALA A 1 168 ? 2.309 10.492 -42.729 1.00 59.00 168 ALA A N 1
ATOM 1345 C CA . ALA A 1 168 ? 3.474 10.890 -41.950 1.00 59.00 168 ALA A CA 1
ATOM 1346 C C . ALA A 1 168 ? 4.241 9.644 -41.476 1.00 59.00 168 ALA A C 1
ATOM 1348 O O . ALA A 1 168 ? 3.654 8.679 -40.977 1.00 59.00 168 ALA A O 1
ATOM 1349 N N . ALA A 1 169 ? 5.567 9.663 -41.628 1.00 68.50 169 ALA A N 1
ATOM 1350 C CA . ALA A 1 169 ? 6.434 8.648 -41.043 1.00 68.50 169 ALA A CA 1
ATOM 1351 C C . ALA A 1 169 ? 6.518 8.874 -39.527 1.00 68.50 169 ALA A C 1
ATOM 1353 O O . ALA A 1 169 ? 7.078 9.874 -39.078 1.00 68.50 169 ALA A O 1
ATOM 1354 N N . VAL A 1 170 ? 5.971 7.943 -38.747 1.00 77.19 170 VAL A N 1
ATOM 1355 C CA . VAL A 1 170 ? 6.083 7.925 -37.284 1.00 77.19 170 VAL A CA 1
ATOM 1356 C C . VAL A 1 170 ? 7.073 6.834 -36.901 1.00 77.19 170 VAL A C 1
ATOM 1358 O O . VAL A 1 170 ? 7.012 5.726 -37.432 1.00 77.19 170 VAL A O 1
ATOM 1361 N N . THR A 1 171 ? 8.008 7.128 -36.001 1.00 85.75 171 THR A N 1
ATOM 1362 C CA . THR A 1 171 ? 8.898 6.106 -35.440 1.00 85.75 171 THR A CA 1
ATOM 1363 C C . THR A 1 171 ? 8.250 5.459 -34.226 1.00 85.75 171 THR A C 1
ATOM 1365 O O . THR A 1 171 ? 7.842 6.174 -33.312 1.00 85.75 171 THR A O 1
ATOM 1368 N N . CYS A 1 172 ? 8.198 4.129 -34.184 1.00 89.94 172 CYS A N 1
ATOM 1369 C CA . CYS A 1 172 ? 7.705 3.385 -33.027 1.00 89.94 172 CYS A CA 1
ATOM 1370 C C . CYS A 1 172 ? 8.688 2.282 -32.597 1.00 89.94 172 CYS A C 1
ATOM 1372 O O . CYS A 1 172 ? 9.489 1.824 -33.418 1.00 89.94 172 CYS A O 1
ATOM 1374 N N . PRO A 1 173 ? 8.635 1.826 -31.334 1.00 94.94 173 PRO A N 1
ATOM 1375 C CA . PRO A 1 173 ? 9.490 0.742 -30.853 1.00 94.94 173 PRO A CA 1
ATOM 1376 C C . PRO A 1 173 ? 9.070 -0.616 -31.434 1.00 94.94 173 PRO A C 1
ATOM 1378 O O . PRO A 1 173 ? 7.896 -0.983 -31.386 1.00 94.94 173 PRO A O 1
ATOM 1381 N N . ASP A 1 174 ? 10.026 -1.395 -31.944 1.00 95.19 174 ASP A N 1
ATOM 1382 C CA . ASP A 1 174 ? 9.813 -2.800 -32.313 1.00 95.19 174 ASP A CA 1
ATOM 1383 C C . ASP A 1 174 ? 10.133 -3.726 -31.131 1.00 95.19 174 ASP A C 1
ATOM 1385 O O . ASP A 1 174 ? 11.228 -4.282 -31.017 1.00 95.19 174 ASP A O 1
ATOM 1389 N N . PHE A 1 175 ? 9.156 -3.903 -30.238 1.00 95.75 175 PHE A N 1
ATOM 1390 C CA . PHE A 1 175 ? 9.297 -4.712 -29.019 1.00 95.75 175 PHE A CA 1
ATOM 1391 C C . PHE A 1 175 ? 9.690 -6.175 -29.275 1.00 95.75 175 PHE A C 1
ATOM 1393 O O . PHE A 1 175 ? 10.215 -6.831 -28.379 1.00 95.75 175 PHE A O 1
ATOM 1400 N N . LYS A 1 176 ? 9.494 -6.707 -30.491 1.00 93.69 176 LYS A N 1
ATOM 1401 C CA . LYS A 1 176 ? 9.932 -8.072 -30.837 1.00 93.69 176 LYS A CA 1
ATOM 1402 C C . LYS A 1 176 ? 11.449 -8.193 -30.957 1.00 93.69 176 LYS A C 1
ATOM 1404 O O . LYS A 1 176 ? 11.972 -9.300 -30.877 1.00 93.69 176 LYS A O 1
ATOM 1409 N N . ARG A 1 177 ? 12.133 -7.073 -31.195 1.00 95.31 177 ARG A N 1
ATOM 1410 C CA . ARG A 1 177 ? 13.587 -6.979 -31.367 1.00 95.31 177 ARG A CA 1
ATOM 1411 C C . ARG A 1 177 ? 14.262 -6.272 -30.193 1.00 95.31 177 ARG A C 1
ATOM 1413 O O . ARG A 1 177 ? 15.372 -5.779 -30.350 1.00 95.31 177 ARG A O 1
ATOM 1420 N N . GLN A 1 178 ? 13.585 -6.180 -29.051 1.00 97.00 178 GLN A N 1
ATOM 1421 C CA . GLN A 1 178 ? 14.189 -5.625 -27.848 1.00 97.00 178 GLN A CA 1
ATOM 1422 C C . GLN A 1 178 ? 15.392 -6.460 -27.389 1.00 97.00 178 GLN A C 1
ATOM 1424 O O . GLN A 1 178 ? 15.400 -7.685 -27.522 1.00 97.00 178 GLN A O 1
ATOM 1429 N N . GLU A 1 179 ? 16.362 -5.793 -26.781 1.00 96.81 179 GLU A N 1
ATOM 1430 C CA . GLU A 1 179 ? 17.541 -6.392 -26.167 1.00 96.81 179 GLU A CA 1
ATOM 1431 C C . GLU A 1 179 ? 17.554 -6.059 -24.676 1.00 96.81 179 GLU A C 1
ATOM 1433 O O . GLU A 1 179 ? 17.386 -4.900 -24.292 1.00 96.81 179 GLU A O 1
ATOM 1438 N N . GLU A 1 180 ? 17.743 -7.071 -23.831 1.00 98.00 180 GLU A N 1
ATOM 1439 C CA . GLU A 1 180 ? 17.944 -6.874 -22.397 1.00 98.00 180 GLU A CA 1
ATOM 1440 C C . GLU A 1 180 ? 19.402 -6.483 -22.151 1.00 98.00 180 GLU A C 1
ATOM 1442 O O . GLU A 1 180 ? 20.330 -7.200 -22.528 1.00 98.00 180 GLU A O 1
ATOM 1447 N N . ILE A 1 181 ? 19.595 -5.314 -21.548 1.00 97.62 181 ILE A N 1
ATOM 1448 C CA . ILE A 1 181 ? 20.908 -4.696 -21.353 1.00 97.62 181 ILE A CA 1
ATOM 1449 C C . ILE A 1 181 ? 21.155 -4.335 -19.884 1.00 97.62 181 ILE A C 1
ATOM 1451 O O . ILE A 1 181 ? 21.990 -3.486 -19.581 1.00 97.62 181 ILE A O 1
ATOM 1455 N N . SER A 1 182 ? 20.454 -4.978 -18.943 1.00 97.88 182 SER A N 1
ATOM 1456 C CA . SER A 1 182 ? 20.578 -4.663 -17.508 1.00 97.88 182 SER A CA 1
ATOM 1457 C C . SER A 1 182 ? 21.973 -4.968 -16.966 1.00 97.88 182 SER A C 1
ATOM 1459 O O . SER A 1 182 ? 22.433 -4.319 -16.032 1.00 97.88 182 SER A O 1
ATOM 1461 N N . HIS A 1 183 ? 22.673 -5.931 -17.571 1.00 97.44 183 HIS A N 1
ATOM 1462 C CA . HIS A 1 183 ? 24.052 -6.287 -17.227 1.00 97.44 183 HIS A CA 1
ATOM 1463 C C . HIS A 1 183 ? 25.068 -5.156 -17.480 1.00 97.44 183 HIS A C 1
ATOM 1465 O O . HIS A 1 183 ? 26.207 -5.252 -17.032 1.00 97.44 183 HIS A O 1
ATOM 1471 N N . LEU A 1 184 ? 24.662 -4.086 -18.173 1.00 97.12 184 LEU A N 1
ATOM 1472 C CA . LEU A 1 184 ? 25.456 -2.881 -18.421 1.00 97.12 184 LEU A CA 1
ATOM 1473 C C . LEU A 1 184 ? 25.206 -1.769 -17.388 1.00 97.12 184 LEU A C 1
ATOM 1475 O O . LEU A 1 184 ? 25.507 -0.595 -17.633 1.00 97.12 184 LEU A O 1
ATOM 1479 N N . ALA A 1 185 ? 24.633 -2.121 -16.234 1.00 97.25 185 ALA A N 1
ATOM 1480 C CA . ALA A 1 185 ? 24.538 -1.221 -15.097 1.00 97.25 185 ALA A CA 1
ATOM 1481 C C . ALA A 1 185 ? 25.933 -0.722 -14.682 1.00 97.25 185 ALA A C 1
ATOM 1483 O O . ALA A 1 185 ? 26.883 -1.501 -14.575 1.00 97.25 185 ALA A O 1
ATOM 1484 N N . ASP A 1 186 ? 26.062 0.582 -14.444 1.00 95.56 186 ASP A N 1
ATOM 1485 C CA . ASP A 1 186 ? 27.312 1.177 -13.976 1.00 95.56 186 ASP A CA 1
ATOM 1486 C C . ASP A 1 186 ? 27.419 1.178 -12.441 1.00 95.56 186 ASP A C 1
ATOM 1488 O O . ASP A 1 186 ? 26.465 0.901 -11.710 1.00 95.56 186 ASP A O 1
ATOM 1492 N N . SER A 1 187 ? 28.606 1.510 -11.928 1.00 94.38 187 SER A N 1
ATOM 1493 C CA . SER A 1 187 ? 28.862 1.575 -10.483 1.00 94.38 187 SER A CA 1
ATOM 1494 C C . SER A 1 187 ? 28.103 2.695 -9.763 1.00 94.38 187 SER A C 1
ATOM 1496 O O . SER A 1 187 ? 28.027 2.680 -8.536 1.00 94.38 187 SER A O 1
ATOM 1498 N N . GLY A 1 188 ? 27.537 3.656 -10.499 1.00 93.25 188 GLY A N 1
ATOM 1499 C CA . GLY A 1 188 ? 26.646 4.689 -9.975 1.00 93.25 188 GLY A CA 1
ATOM 1500 C C . GLY A 1 188 ? 25.188 4.234 -9.871 1.00 93.25 188 GLY A C 1
ATOM 1501 O O . GLY A 1 188 ? 24.334 5.026 -9.478 1.00 93.25 188 GLY A O 1
ATOM 1502 N N . GLY A 1 189 ? 24.884 2.981 -10.228 1.00 94.69 189 GLY A N 1
ATOM 1503 C CA . GLY A 1 189 ? 23.525 2.446 -10.265 1.00 94.69 189 GLY A CA 1
ATOM 1504 C C . GLY A 1 189 ? 22.719 2.906 -11.480 1.00 94.69 189 GLY A C 1
ATOM 1505 O O . GLY A 1 189 ? 21.509 2.695 -11.501 1.00 94.69 189 GLY A O 1
ATOM 1506 N N . GLY A 1 190 ? 23.360 3.548 -12.458 1.00 96.81 190 GLY A N 1
ATOM 1507 C CA . GLY A 1 190 ? 22.783 3.929 -13.741 1.00 96.81 190 GLY A CA 1
ATOM 1508 C C . GLY A 1 190 ? 23.053 2.894 -14.835 1.00 96.81 190 GLY A C 1
ATOM 1509 O O . GLY A 1 190 ? 23.414 1.755 -14.557 1.00 96.81 190 GLY A O 1
ATOM 1510 N N . LEU A 1 191 ? 22.886 3.300 -16.092 1.00 97.31 191 LEU A N 1
ATOM 1511 C CA . LEU A 1 191 ? 23.223 2.529 -17.290 1.00 97.31 191 LEU A CA 1
ATOM 1512 C C . LEU A 1 191 ? 24.390 3.195 -18.026 1.00 97.31 191 LEU A C 1
ATOM 1514 O O . LEU A 1 191 ? 24.347 4.402 -18.293 1.00 97.31 191 LEU A O 1
ATOM 1518 N N . CYS A 1 192 ? 25.364 2.389 -18.450 1.00 96.12 192 CYS A N 1
ATOM 1519 C CA . CYS A 1 192 ? 26.401 2.781 -19.398 1.00 96.12 192 CYS A CA 1
ATOM 1520 C C . CYS A 1 192 ? 26.397 1.821 -20.591 1.00 96.12 192 CYS A C 1
ATOM 1522 O O . CYS A 1 192 ? 26.869 0.694 -20.478 1.00 96.12 192 CYS A O 1
ATOM 1524 N N . TRP A 1 193 ? 25.893 2.269 -21.740 1.00 94.56 193 TRP A N 1
ATOM 1525 C CA . TRP A 1 193 ? 25.724 1.420 -22.920 1.00 94.56 193 TRP A CA 1
ATOM 1526 C C . TRP A 1 193 ? 26.407 1.997 -24.160 1.00 94.56 193 TRP A C 1
ATOM 1528 O O . TRP A 1 193 ? 26.128 3.125 -24.574 1.00 94.56 193 TRP A O 1
ATOM 1538 N N . ASP A 1 194 ? 27.266 1.191 -24.781 1.00 91.31 194 ASP A N 1
ATOM 1539 C CA . ASP A 1 194 ? 27.864 1.480 -26.082 1.00 91.31 194 ASP A CA 1
ATOM 1540 C C . ASP A 1 194 ? 26.860 1.125 -27.187 1.00 91.31 194 ASP A C 1
ATOM 1542 O O . ASP A 1 194 ? 26.740 -0.027 -27.605 1.00 91.31 194 ASP A O 1
ATOM 1546 N N . CYS A 1 195 ? 26.090 2.124 -27.624 1.00 88.12 195 CYS A N 1
ATOM 1547 C CA . CYS A 1 195 ? 25.053 1.949 -28.638 1.00 88.12 195 CYS A CA 1
ATOM 1548 C C . CYS A 1 195 ? 25.671 1.442 -29.959 1.00 88.12 195 CYS A C 1
ATOM 1550 O O . CYS A 1 195 ? 26.530 2.129 -30.517 1.00 88.12 195 CYS A O 1
ATOM 1552 N N . PRO A 1 196 ? 25.220 0.298 -30.518 1.00 86.25 196 PRO A N 1
ATOM 1553 C CA . PRO A 1 196 ? 25.803 -0.317 -31.719 1.00 86.25 196 PRO A CA 1
ATOM 1554 C C . PRO A 1 196 ? 25.465 0.430 -33.027 1.00 86.25 196 PRO A C 1
ATOM 1556 O O . PRO A 1 196 ? 25.676 -0.089 -34.123 1.00 86.25 196 PRO A O 1
ATOM 1559 N N . GLY A 1 197 ? 24.942 1.651 -32.917 1.00 86.69 197 GLY A N 1
ATOM 1560 C CA . GLY A 1 197 ? 24.471 2.489 -34.008 1.00 86.69 197 GLY A CA 1
ATOM 1561 C C . GLY A 1 197 ? 22.994 2.288 -34.353 1.00 86.69 197 GLY A C 1
ATOM 1562 O O . GLY A 1 197 ? 22.367 1.301 -33.973 1.00 86.69 197 GLY A O 1
ATOM 1563 N N . GLY A 1 198 ? 22.415 3.252 -35.072 1.00 89.19 198 GLY A N 1
ATOM 1564 C CA . GLY A 1 198 ? 20.983 3.291 -35.403 1.00 89.19 198 GLY A CA 1
ATOM 1565 C C . GLY A 1 198 ? 20.109 3.988 -34.352 1.00 89.19 198 GLY A C 1
ATOM 1566 O O . GLY A 1 198 ? 20.611 4.619 -33.423 1.00 89.19 198 GLY A O 1
ATOM 1567 N N . LYS A 1 199 ? 18.784 3.895 -34.521 1.00 93.19 199 LYS A N 1
ATOM 1568 C CA . LYS A 1 199 ? 17.793 4.557 -33.658 1.00 93.19 199 LYS A CA 1
ATOM 1569 C C . LYS A 1 199 ? 17.198 3.580 -32.660 1.00 93.19 199 LYS A C 1
ATOM 1571 O O . LYS A 1 199 ? 16.653 2.550 -33.053 1.00 93.19 199 LYS A O 1
ATOM 1576 N N . TRP A 1 200 ? 17.249 3.945 -31.390 1.00 94.94 200 TRP A N 1
ATOM 1577 C CA . TRP A 1 200 ? 16.837 3.107 -30.273 1.00 94.94 200 TRP A CA 1
ATOM 1578 C C . TRP A 1 200 ? 15.991 3.900 -29.286 1.00 94.94 200 TRP A C 1
ATOM 1580 O O . TRP A 1 200 ? 16.217 5.089 -29.078 1.00 94.94 200 TRP A O 1
ATOM 1590 N N . ARG A 1 201 ? 15.060 3.215 -28.631 1.00 96.31 201 ARG A N 1
ATOM 1591 C CA . ARG A 1 201 ? 14.405 3.664 -27.407 1.00 96.31 201 ARG A CA 1
ATOM 1592 C C . ARG A 1 201 ? 14.909 2.813 -26.256 1.00 96.31 201 ARG A C 1
ATOM 1594 O O . ARG A 1 201 ? 14.799 1.589 -26.292 1.00 96.31 201 ARG A O 1
ATOM 1601 N N . ILE A 1 202 ? 15.475 3.468 -25.255 1.00 97.19 202 ILE A N 1
ATOM 1602 C CA . ILE A 1 202 ? 15.981 2.834 -24.043 1.00 97.19 202 ILE A CA 1
ATOM 1603 C C . ILE A 1 202 ? 14.931 2.966 -22.950 1.00 97.19 202 ILE A C 1
ATOM 1605 O O . ILE A 1 202 ? 14.395 4.053 -22.729 1.00 97.19 202 ILE A O 1
ATOM 1609 N N . TYR A 1 203 ? 14.686 1.865 -22.253 1.00 98.50 203 TYR A N 1
ATOM 1610 C CA . TYR A 1 203 ? 13.836 1.790 -21.074 1.00 98.50 203 TYR A CA 1
ATOM 1611 C C . TYR A 1 203 ? 14.705 1.404 -19.889 1.00 98.50 203 TYR A C 1
ATOM 1613 O O . TYR A 1 203 ? 15.229 0.294 -19.867 1.00 98.50 203 TYR A O 1
ATOM 1621 N N . CYS A 1 204 ? 14.852 2.293 -18.911 1.00 98.56 204 CYS A N 1
ATOM 1622 C CA . CYS A 1 204 ? 15.546 2.013 -17.658 1.00 98.56 204 CYS A CA 1
ATOM 1623 C C . CYS A 1 204 ? 14.536 1.969 -16.514 1.00 98.56 204 CYS A C 1
ATOM 1625 O O . CYS A 1 204 ? 13.823 2.943 -16.269 1.00 98.56 204 CYS A O 1
ATOM 1627 N N . PHE A 1 205 ? 14.490 0.848 -15.807 1.00 98.44 205 PHE A N 1
ATOM 1628 C CA . PHE A 1 205 ? 13.571 0.599 -14.710 1.00 98.44 205 PHE A CA 1
ATOM 1629 C C . PHE A 1 205 ? 14.297 0.677 -13.372 1.00 98.44 205 PHE A C 1
ATOM 1631 O O . PHE A 1 205 ? 15.288 -0.023 -13.153 1.00 98.44 205 PHE A O 1
ATOM 1638 N N . PHE A 1 206 ? 13.771 1.490 -12.462 1.00 98.06 206 PHE A N 1
ATOM 1639 C CA . PHE A 1 206 ? 14.331 1.702 -11.131 1.00 98.06 206 PHE A CA 1
ATOM 1640 C C . PHE A 1 206 ? 13.253 1.501 -10.070 1.00 98.06 206 PHE A C 1
ATOM 1642 O O . PHE A 1 206 ? 12.131 1.989 -10.219 1.00 98.06 206 PHE A O 1
ATOM 1649 N N . THR A 1 207 ? 13.586 0.806 -8.983 1.00 96.56 207 THR A N 1
ATOM 1650 C CA . THR A 1 207 ? 12.675 0.690 -7.839 1.00 96.56 207 THR A CA 1
ATOM 1651 C C . THR A 1 207 ? 12.763 1.913 -6.942 1.00 96.56 207 THR A C 1
ATOM 1653 O O . THR A 1 207 ? 13.824 2.521 -6.809 1.00 96.56 207 THR A O 1
ATOM 1656 N N . ARG A 1 208 ? 11.663 2.253 -6.281 1.00 94.81 208 ARG A N 1
ATOM 1657 C CA . ARG A 1 208 ? 11.583 3.338 -5.295 1.00 94.81 208 ARG A CA 1
ATOM 1658 C C . ARG A 1 208 ? 10.453 3.083 -4.303 1.00 94.81 208 ARG A C 1
ATOM 1660 O O . ARG A 1 208 ? 9.590 2.245 -4.558 1.00 94.81 208 ARG A O 1
ATOM 1667 N N . SER A 1 209 ? 10.434 3.850 -3.218 1.00 94.44 209 SER A N 1
ATOM 1668 C CA . SER A 1 209 ? 9.269 3.965 -2.333 1.00 94.44 209 SER A CA 1
ATOM 1669 C C . SER A 1 209 ? 8.021 4.357 -3.137 1.00 94.44 209 SER A C 1
ATOM 1671 O O . SER A 1 209 ? 8.067 5.272 -3.975 1.00 94.44 209 SER A O 1
ATOM 1673 N N . ASN A 1 210 ? 6.893 3.684 -2.900 1.00 94.31 210 ASN A N 1
ATOM 1674 C CA . ASN A 1 210 ? 5.613 4.015 -3.527 1.00 94.31 210 ASN A CA 1
ATOM 1675 C C . ASN A 1 210 ? 4.852 5.075 -2.716 1.00 94.31 210 ASN A C 1
ATOM 1677 O O . ASN A 1 210 ? 3.724 4.865 -2.275 1.00 94.31 210 ASN A O 1
ATOM 1681 N N . TYR A 1 211 ? 5.508 6.213 -2.485 1.00 92.25 211 TYR A N 1
ATOM 1682 C CA . TYR A 1 211 ? 4.969 7.323 -1.706 1.00 92.25 211 TYR A CA 1
ATOM 1683 C C . TYR A 1 211 ? 4.782 8.584 -2.556 1.00 92.25 211 TYR A C 1
ATOM 1685 O O . TYR A 1 211 ? 3.644 8.951 -2.855 1.00 92.25 211 TYR A O 1
ATOM 1693 N N . GLU A 1 212 ? 5.861 9.231 -3.011 1.00 90.81 212 GLU A N 1
ATOM 1694 C CA . GLU A 1 212 ? 5.773 10.471 -3.791 1.00 90.81 212 GLU A CA 1
ATOM 1695 C C . GLU A 1 212 ? 5.031 10.264 -5.117 1.00 90.81 212 GLU A C 1
ATOM 1697 O O . GLU A 1 212 ? 5.318 9.332 -5.863 1.00 90.81 212 GLU A O 1
ATOM 1702 N N . GLY A 1 213 ? 4.110 11.166 -5.456 1.00 88.56 213 GLY A N 1
ATOM 1703 C CA . GLY A 1 213 ? 3.281 11.013 -6.655 1.00 88.56 213 GLY A CA 1
ATOM 1704 C C . GLY A 1 213 ? 2.112 10.040 -6.475 1.00 88.56 213 GLY A C 1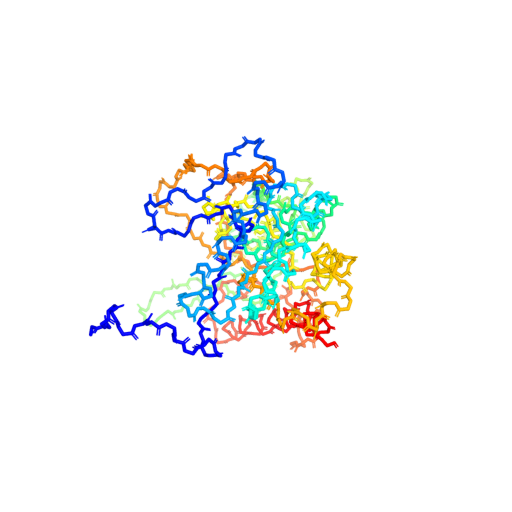
ATOM 1705 O O . GLY A 1 213 ? 1.524 9.621 -7.469 1.00 88.56 213 GLY A O 1
ATOM 1706 N N . THR A 1 214 ? 1.753 9.699 -5.233 1.00 90.50 214 THR A N 1
ATOM 1707 C CA . THR A 1 214 ? 0.530 8.961 -4.878 1.00 90.50 214 THR A CA 1
ATOM 1708 C C . THR A 1 214 ? -0.425 9.836 -4.057 1.00 90.50 214 THR A C 1
ATOM 1710 O O . THR A 1 214 ? -0.091 10.948 -3.630 1.00 90.50 214 THR A O 1
ATOM 1713 N N . TYR A 1 215 ? -1.639 9.341 -3.805 1.00 85.81 215 TYR A N 1
ATOM 1714 C CA . TYR A 1 215 ? -2.603 10.044 -2.957 1.00 85.81 215 TYR A CA 1
ATOM 1715 C C . TYR A 1 215 ? -2.171 10.126 -1.483 1.00 85.81 215 TYR A C 1
ATOM 1717 O O . TYR A 1 215 ? -2.661 11.009 -0.775 1.00 85.81 215 TYR A O 1
ATOM 1725 N N . LEU A 1 216 ? -1.239 9.280 -1.018 1.00 86.38 216 LEU A N 1
ATOM 1726 C CA . LEU A 1 216 ? -0.786 9.267 0.380 1.00 86.38 216 LEU A CA 1
ATOM 1727 C C . LEU A 1 216 ? -0.137 10.589 0.789 1.00 86.38 216 LEU A C 1
ATOM 1729 O O . LEU A 1 216 ? -0.464 11.130 1.846 1.00 86.38 216 LEU A O 1
ATOM 1733 N N . CYS A 1 217 ? 0.680 11.180 -0.088 1.00 80.88 217 CYS A N 1
ATOM 1734 C CA . CYS A 1 217 ? 1.300 12.489 0.146 1.00 80.88 217 CYS A CA 1
ATOM 1735 C C . CYS A 1 217 ? 0.275 13.626 0.277 1.00 80.88 217 CYS A C 1
ATOM 1737 O O . CYS A 1 217 ? 0.591 14.701 0.783 1.00 80.88 217 CYS A O 1
ATOM 1739 N N . ARG A 1 218 ? -0.955 13.409 -0.203 1.00 76.44 218 ARG A N 1
ATOM 1740 C CA . ARG A 1 218 ? -2.048 14.389 -0.182 1.00 76.44 218 ARG A CA 1
ATOM 1741 C C . ARG A 1 218 ? -3.014 14.178 0.980 1.00 76.44 218 ARG A C 1
ATOM 1743 O O . ARG A 1 218 ? -3.946 14.970 1.135 1.00 76.44 218 ARG A O 1
ATOM 1750 N N . THR A 1 219 ? -2.825 13.140 1.790 1.00 75.25 219 THR A N 1
ATOM 1751 C CA . THR A 1 219 ? -3.692 12.892 2.942 1.00 75.25 219 THR A CA 1
ATOM 1752 C C . THR A 1 219 ? -3.534 14.018 3.967 1.00 75.25 219 THR A C 1
ATOM 1754 O O . THR A 1 219 ? -2.443 14.393 4.391 1.00 75.25 219 THR A O 1
ATOM 1757 N N . ILE A 1 220 ? -4.660 14.615 4.360 1.00 67.31 220 ILE A N 1
ATOM 1758 C CA . ILE A 1 220 ? -4.661 15.854 5.158 1.00 67.31 220 ILE A CA 1
ATOM 1759 C C . ILE A 1 220 ? -4.201 15.597 6.603 1.00 67.31 220 ILE A C 1
ATOM 1761 O O . ILE A 1 220 ? -3.651 16.488 7.257 1.00 67.31 220 ILE A O 1
ATOM 1765 N N . ARG A 1 221 ? -4.455 14.393 7.132 1.00 68.88 221 ARG A N 1
ATOM 1766 C CA . ARG A 1 221 ? -4.261 14.082 8.556 1.00 68.88 221 ARG A CA 1
ATOM 1767 C C . ARG A 1 221 ? -2.986 13.308 8.847 1.00 68.88 221 ARG A C 1
ATOM 1769 O O . ARG A 1 221 ? -2.330 13.656 9.827 1.00 68.88 221 ARG A O 1
ATOM 1776 N N . SER A 1 222 ? -2.622 12.347 8.002 1.00 73.06 222 SER A N 1
ATOM 1777 C CA . SER A 1 222 ? -1.478 11.464 8.224 1.00 73.06 222 SER A CA 1
ATOM 1778 C C . SER A 1 222 ? -0.791 11.125 6.900 1.00 73.06 222 SER A C 1
ATOM 1780 O O . SER A 1 222 ? -1.066 10.076 6.337 1.00 73.06 222 SER A O 1
ATOM 1782 N N . PRO A 1 223 ? 0.065 12.003 6.356 1.00 78.69 223 PRO A N 1
ATOM 1783 C CA . PRO A 1 223 ? 0.901 11.654 5.214 1.00 78.69 223 PRO A CA 1
ATOM 1784 C C . PRO A 1 223 ? 2.049 10.751 5.689 1.00 78.69 223 PRO A C 1
ATOM 1786 O O . PRO A 1 223 ? 2.875 11.159 6.511 1.00 78.69 223 PRO A O 1
ATOM 1789 N N . HIS A 1 224 ? 2.036 9.505 5.222 1.00 84.06 224 HIS A N 1
ATOM 1790 C CA . HIS A 1 224 ? 3.023 8.473 5.533 1.00 84.06 224 HIS A CA 1
ATOM 1791 C C . HIS A 1 224 ? 3.018 7.388 4.447 1.00 84.06 224 HIS A C 1
ATOM 1793 O O . HIS A 1 224 ? 2.020 7.224 3.740 1.00 84.06 224 HIS A O 1
ATOM 1799 N N . ARG A 1 225 ? 4.139 6.675 4.305 1.00 90.69 225 ARG A N 1
ATOM 1800 C CA . ARG A 1 225 ? 4.288 5.451 3.501 1.00 90.69 225 ARG A CA 1
ATOM 1801 C C . ARG A 1 225 ? 3.276 4.395 3.932 1.00 90.69 225 ARG A C 1
ATOM 1803 O O . ARG A 1 225 ? 2.769 4.477 5.041 1.00 90.69 225 ARG A O 1
ATOM 1810 N N . ASN A 1 226 ? 2.986 3.428 3.061 1.00 93.31 226 ASN A N 1
ATOM 1811 C CA . ASN A 1 226 ? 2.128 2.283 3.378 1.00 93.31 226 ASN A CA 1
ATOM 1812 C C . ASN A 1 226 ? 2.889 0.958 3.199 1.00 93.31 226 ASN A C 1
ATOM 1814 O O . ASN A 1 226 ? 3.890 0.914 2.478 1.00 93.31 226 ASN A O 1
ATOM 1818 N N . ILE A 1 227 ? 2.424 -0.110 3.843 1.00 96.44 227 ILE A N 1
ATOM 1819 C CA . ILE A 1 227 ? 2.882 -1.470 3.558 1.00 96.44 227 ILE A CA 1
ATOM 1820 C C . ILE A 1 227 ? 2.531 -1.885 2.130 1.00 96.44 227 ILE A C 1
ATOM 1822 O O . ILE A 1 227 ? 1.579 -1.383 1.523 1.00 96.44 227 ILE A O 1
ATOM 1826 N N . ASP A 1 228 ? 3.263 -2.866 1.620 1.00 97.31 228 ASP A N 1
ATOM 1827 C CA . ASP A 1 228 ? 2.884 -3.578 0.412 1.00 97.31 228 ASP A CA 1
ATOM 1828 C C . ASP A 1 228 ? 1.646 -4.458 0.665 1.00 97.31 228 ASP A C 1
ATOM 1830 O O . ASP A 1 228 ? 1.728 -5.536 1.252 1.00 97.31 228 ASP A O 1
ATOM 1834 N N . CYS A 1 229 ? 0.480 -4.009 0.194 1.00 96.88 229 CYS A N 1
ATOM 1835 C CA . CYS A 1 229 ? -0.771 -4.765 0.301 1.00 96.88 229 CYS A CA 1
ATOM 1836 C C . CYS A 1 229 ? -0.843 -5.993 -0.629 1.00 96.88 229 CYS A C 1
ATOM 1838 O O . CYS A 1 229 ? -1.841 -6.710 -0.592 1.00 96.88 229 CYS A O 1
ATOM 1840 N N . LEU A 1 230 ? 0.167 -6.229 -1.472 1.00 97.44 230 LEU A N 1
ATOM 1841 C CA . LEU A 1 230 ? 0.334 -7.465 -2.238 1.00 97.44 230 LEU A CA 1
ATOM 1842 C C . LEU A 1 230 ? 1.197 -8.498 -1.501 1.00 97.44 230 LEU A C 1
ATOM 1844 O O . LEU A 1 230 ? 1.195 -9.662 -1.886 1.00 97.44 230 LEU A O 1
ATOM 1848 N N . SER A 1 231 ? 1.895 -8.101 -0.433 1.00 97.50 231 SER A N 1
ATOM 1849 C CA . SER A 1 231 ? 2.737 -8.998 0.357 1.00 97.50 231 SER A CA 1
ATOM 1850 C C . SER A 1 231 ? 1.954 -9.603 1.520 1.00 97.50 231 SER A C 1
ATOM 1852 O O . SER A 1 231 ? 1.535 -8.908 2.453 1.00 97.50 231 SER A O 1
ATOM 1854 N N . THR A 1 232 ? 1.818 -10.933 1.529 1.00 97.62 232 THR A N 1
ATOM 1855 C CA . THR A 1 232 ? 1.191 -11.664 2.643 1.00 97.62 232 THR A CA 1
ATOM 1856 C C . THR A 1 232 ? 1.895 -11.374 3.968 1.00 97.62 232 THR A C 1
ATOM 1858 O O . THR A 1 232 ? 1.242 -11.239 5.002 1.00 97.62 232 THR A O 1
ATOM 1861 N N . THR A 1 233 ? 3.222 -11.232 3.945 1.00 97.94 233 THR A N 1
ATOM 1862 C CA . THR A 1 233 ? 4.044 -10.951 5.130 1.00 97.94 233 THR A CA 1
ATOM 1863 C C . THR A 1 233 ? 3.768 -9.558 5.687 1.00 97.94 233 THR A C 1
ATOM 1865 O O . THR A 1 233 ? 3.599 -9.399 6.900 1.00 97.94 233 THR A O 1
ATOM 1868 N N . ALA A 1 234 ? 3.687 -8.553 4.814 1.00 98.00 234 ALA A N 1
ATOM 1869 C CA . ALA A 1 234 ? 3.445 -7.177 5.224 1.00 98.00 234 ALA A CA 1
ATOM 1870 C C . ALA A 1 234 ? 2.034 -7.001 5.806 1.00 98.00 234 ALA A C 1
ATOM 1872 O O . ALA A 1 234 ? 1.882 -6.449 6.900 1.00 98.00 234 ALA A O 1
ATOM 1873 N N . VAL A 1 235 ? 1.014 -7.563 5.143 1.00 98.00 235 VAL A N 1
ATOM 1874 C CA . VAL A 1 235 ? -0.366 -7.540 5.651 1.00 98.00 235 VAL A CA 1
ATOM 1875 C C . VAL A 1 235 ? -0.483 -8.299 6.969 1.00 98.00 235 VAL A C 1
ATOM 1877 O O . VAL A 1 235 ? -1.060 -7.774 7.922 1.00 98.00 235 VAL A O 1
ATOM 1880 N N . LYS A 1 236 ? 0.117 -9.492 7.076 1.00 98.06 236 LYS A N 1
ATOM 1881 C CA . LYS A 1 236 ? 0.088 -10.271 8.319 1.00 98.06 236 LYS A CA 1
ATOM 1882 C C . LYS A 1 236 ? 0.632 -9.456 9.488 1.00 98.06 236 LYS A C 1
ATOM 1884 O O . LYS A 1 236 ? 0.033 -9.431 10.560 1.00 98.06 236 LYS A O 1
ATOM 1889 N N . ARG A 1 237 ? 1.755 -8.762 9.288 1.00 98.00 237 ARG A N 1
ATOM 1890 C CA . ARG A 1 237 ? 2.343 -7.915 10.328 1.00 98.00 237 ARG A CA 1
ATOM 1891 C C . ARG A 1 237 ? 1.392 -6.799 10.758 1.00 98.00 237 ARG A C 1
ATOM 1893 O O . ARG A 1 237 ? 1.274 -6.546 11.957 1.00 98.00 237 ARG A O 1
ATOM 1900 N N . PHE A 1 238 ? 0.741 -6.130 9.809 1.00 97.75 238 PHE A N 1
ATOM 1901 C CA . PHE A 1 238 ? -0.258 -5.112 10.125 1.00 97.75 238 PHE A CA 1
ATOM 1902 C C . PHE A 1 238 ? -1.387 -5.694 10.992 1.00 97.75 238 PHE A C 1
ATOM 1904 O O . PHE A 1 238 ? -1.668 -5.146 12.058 1.00 97.75 238 PHE A O 1
ATOM 1911 N N . LEU A 1 239 ? -1.945 -6.849 10.611 1.00 97.44 239 LEU A N 1
ATOM 1912 C CA . LEU A 1 239 ? -3.001 -7.532 11.369 1.00 97.44 239 LEU A CA 1
ATOM 1913 C C . LEU A 1 239 ? -2.543 -7.982 12.766 1.00 97.44 239 LEU A C 1
ATOM 1915 O O . LEU A 1 239 ? -3.275 -7.820 13.744 1.00 97.44 239 LEU A O 1
ATOM 1919 N N . ASP A 1 240 ? -1.318 -8.500 12.894 1.00 97.19 240 ASP A N 1
ATOM 1920 C CA . ASP A 1 240 ? -0.732 -8.893 14.182 1.00 97.19 240 ASP A CA 1
ATOM 1921 C C . ASP A 1 240 ? -0.597 -7.686 15.134 1.00 97.19 240 ASP A C 1
ATOM 1923 O O . ASP A 1 240 ? -0.780 -7.810 16.349 1.00 97.19 240 ASP A O 1
ATOM 1927 N N . ILE A 1 241 ? -0.279 -6.501 14.599 1.00 96.31 241 ILE A N 1
ATOM 1928 C CA . ILE A 1 241 ? -0.165 -5.263 15.379 1.00 96.31 241 ILE A CA 1
ATOM 1929 C C . ILE A 1 241 ? -1.543 -4.735 15.776 1.00 96.31 241 ILE A C 1
ATOM 1931 O O . ILE A 1 241 ? -1.715 -4.289 16.911 1.00 96.31 241 ILE A O 1
ATOM 1935 N N . THR A 1 242 ? -2.519 -4.756 14.875 1.00 95.62 242 THR A N 1
ATOM 1936 C CA . THR A 1 242 ? -3.842 -4.186 15.135 1.00 95.62 242 THR A CA 1
ATOM 1937 C C . THR A 1 242 ? -4.715 -5.195 15.871 1.00 95.62 242 THR A C 1
ATOM 1939 O O . THR A 1 242 ? -4.905 -5.111 17.089 1.00 95.62 242 THR A O 1
ATOM 1942 N N . TYR A 1 243 ? -5.200 -6.206 15.164 1.00 95.31 243 TYR A N 1
ATOM 1943 C CA . TYR A 1 243 ? -6.112 -7.212 15.689 1.00 95.31 243 TYR A CA 1
ATOM 1944 C C . TYR A 1 243 ? -5.456 -8.168 16.673 1.00 95.31 243 TYR A C 1
ATOM 1946 O O . TYR A 1 243 ? -6.115 -8.592 17.619 1.00 95.31 243 TYR A O 1
ATOM 1954 N N . GLY A 1 244 ? -4.151 -8.420 16.558 1.00 95.50 244 GLY A N 1
ATOM 1955 C CA . GLY A 1 244 ? -3.423 -9.144 17.599 1.00 95.50 244 GLY A CA 1
ATOM 1956 C C . GLY A 1 244 ? -3.423 -8.403 18.943 1.00 95.50 244 GLY A C 1
ATOM 1957 O O . GLY A 1 244 ? -3.481 -9.042 19.995 1.00 95.50 244 GLY A O 1
ATOM 1958 N N . ASN A 1 245 ? -3.427 -7.063 18.957 1.00 96.25 245 ASN A N 1
ATOM 1959 C CA . ASN A 1 245 ? -3.618 -6.307 20.198 1.00 96.25 245 ASN A CA 1
ATOM 1960 C C . ASN A 1 245 ? -5.090 -6.233 20.618 1.00 96.25 245 ASN A C 1
ATOM 1962 O O . ASN A 1 245 ? -5.369 -6.452 21.797 1.00 96.25 245 ASN A O 1
ATOM 1966 N N . TYR A 1 246 ? -6.038 -6.018 19.697 1.00 96.56 246 TYR A N 1
ATOM 1967 C CA . TYR A 1 246 ? -7.463 -6.106 20.045 1.00 96.56 246 TYR A CA 1
ATOM 1968 C C . TYR A 1 246 ? -7.805 -7.464 20.678 1.00 96.56 246 TYR A C 1
ATOM 1970 O O . TYR A 1 246 ? -8.466 -7.494 21.713 1.00 96.56 246 TYR A O 1
ATOM 1978 N N . GLY A 1 247 ? -7.272 -8.569 20.152 1.00 96.12 247 GLY A N 1
ATOM 1979 C CA . GLY A 1 247 ? -7.446 -9.914 20.702 1.00 96.12 247 GLY A CA 1
ATOM 1980 C C . GLY A 1 247 ? -6.908 -10.068 22.123 1.00 96.12 247 GLY A C 1
ATOM 1981 O O . GLY A 1 247 ? -7.594 -10.628 22.974 1.00 96.12 247 GLY A O 1
ATOM 1982 N N . LYS A 1 248 ? -5.737 -9.497 22.437 1.00 96.94 248 LYS A N 1
ATOM 1983 C CA . LYS A 1 248 ? -5.184 -9.511 23.809 1.00 96.94 248 LYS A CA 1
ATOM 1984 C C . LYS A 1 248 ? -6.078 -8.789 24.819 1.00 96.94 248 LYS A C 1
ATOM 1986 O O . LYS A 1 248 ? -6.152 -9.208 25.970 1.00 96.94 248 LYS A O 1
ATOM 1991 N N . TRP A 1 249 ? -6.709 -7.689 24.411 1.00 97.81 249 TRP A N 1
ATOM 1992 C CA . TRP A 1 249 ? -7.471 -6.816 25.309 1.00 97.81 249 TRP A CA 1
ATOM 1993 C C . TRP A 1 249 ? -8.956 -7.155 25.402 1.00 97.81 249 TRP A C 1
ATOM 1995 O O . TRP A 1 249 ? -9.578 -6.895 26.432 1.00 97.81 249 TRP A O 1
ATOM 2005 N N . LEU A 1 250 ? -9.527 -7.703 24.333 1.00 96.75 250 LEU A N 1
ATOM 2006 C CA . LEU A 1 250 ? -10.949 -8.015 24.229 1.00 96.75 250 LEU A CA 1
ATOM 2007 C C . LEU A 1 250 ? -11.232 -9.513 24.384 1.00 96.75 250 LEU A C 1
ATOM 2009 O O . LEU A 1 250 ? -12.312 -9.862 24.856 1.00 96.75 250 LEU A O 1
ATOM 2013 N N . GLY A 1 251 ? -10.290 -10.395 24.036 1.00 95.38 251 GLY A N 1
ATOM 2014 C CA . GLY A 1 251 ? -10.480 -11.846 24.095 1.00 95.38 251 GLY A CA 1
ATOM 2015 C C . GLY A 1 251 ? -11.738 -12.290 23.344 1.00 95.38 251 GLY A C 1
ATOM 2016 O O . GLY A 1 251 ? -12.003 -11.823 22.239 1.00 95.38 251 GLY A O 1
ATOM 2017 N N . GLU A 1 252 ? -12.557 -13.123 23.992 1.00 93.62 252 GLU A N 1
ATOM 2018 C CA . GLU A 1 252 ? -13.829 -13.650 23.461 1.00 93.62 252 GLU A CA 1
ATOM 2019 C C . GLU A 1 252 ? -14.887 -12.578 23.155 1.00 93.62 252 GLU A C 1
ATOM 2021 O O . GLU A 1 252 ? -15.947 -12.884 22.616 1.00 93.62 252 GLU A O 1
ATOM 2026 N N . ARG A 1 253 ? -14.646 -11.310 23.512 1.00 94.88 253 ARG A N 1
ATOM 2027 C CA . ARG A 1 253 ? -15.529 -10.215 23.094 1.00 94.88 253 ARG A CA 1
ATOM 2028 C C . ARG A 1 253 ? -15.434 -9.950 21.594 1.00 94.88 253 ARG A C 1
ATOM 2030 O O . ARG A 1 253 ? -16.402 -9.447 21.024 1.00 94.88 253 ARG A O 1
ATOM 2037 N N . LEU A 1 254 ? -14.310 -10.286 20.953 1.00 92.88 254 LEU A N 1
ATOM 2038 C CA . LEU A 1 254 ? -14.246 -10.371 19.494 1.00 92.88 254 LEU A CA 1
ATOM 2039 C C . LEU A 1 254 ? -15.186 -11.489 19.026 1.00 92.88 254 LEU A C 1
ATOM 2041 O O . LEU A 1 254 ? -15.103 -12.605 19.527 1.00 92.88 254 LEU A O 1
ATOM 2045 N N . GLY A 1 255 ? -16.119 -11.173 18.127 1.00 87.94 255 GLY A N 1
ATOM 2046 C CA . GLY A 1 255 ? -17.145 -12.109 17.655 1.00 87.94 255 GLY A CA 1
ATOM 2047 C C . GLY A 1 255 ? -18.370 -12.248 18.569 1.00 87.94 255 GLY A C 1
ATOM 2048 O O . GLY A 1 255 ? -19.398 -12.754 18.125 1.00 87.94 255 GLY A O 1
ATOM 2049 N N . LYS A 1 256 ? -18.310 -11.768 19.821 1.00 94.38 256 LYS A N 1
ATOM 2050 C CA . LYS A 1 256 ? -19.467 -11.719 20.735 1.00 94.38 256 LYS A CA 1
ATOM 2051 C C . LYS A 1 256 ? -20.073 -10.322 20.848 1.00 94.38 256 LYS A C 1
ATOM 2053 O O . LYS A 1 256 ? -21.258 -10.143 20.590 1.00 94.38 256 LYS A O 1
ATOM 2058 N N . ASP A 1 257 ? -19.262 -9.352 21.267 1.00 96.75 257 ASP A N 1
ATOM 2059 C CA . ASP A 1 257 ? -19.681 -7.956 21.452 1.00 96.75 257 ASP A CA 1
ATOM 2060 C C . ASP A 1 257 ? -19.303 -7.100 20.232 1.00 96.75 257 ASP A C 1
ATOM 2062 O O . ASP A 1 257 ? -19.960 -6.104 19.928 1.00 96.75 257 ASP A O 1
ATOM 2066 N N . ILE A 1 258 ? -18.221 -7.478 19.544 1.00 96.38 258 ILE A N 1
ATOM 2067 C CA . ILE A 1 258 ? -17.755 -6.844 18.312 1.00 96.38 258 ILE A CA 1
ATOM 2068 C C . ILE A 1 258 ? -18.290 -7.641 17.125 1.00 96.38 258 ILE A C 1
ATOM 2070 O O . ILE A 1 258 ? -17.921 -8.799 16.944 1.00 96.38 258 ILE A O 1
ATOM 2074 N N . GLU A 1 259 ? -19.144 -7.006 16.327 1.00 94.25 259 GLU A N 1
ATOM 2075 C CA . GLU A 1 259 ? -19.894 -7.646 15.240 1.00 94.25 259 GLU A CA 1
ATOM 2076 C C . GLU A 1 259 ? -19.118 -7.663 13.917 1.00 94.25 259 GLU A C 1
ATOM 2078 O O . GLU A 1 259 ? -19.287 -8.577 13.117 1.00 94.25 259 GLU A O 1
ATOM 2083 N N . ALA A 1 260 ? -18.280 -6.652 13.667 1.00 94.12 260 ALA A N 1
ATOM 2084 C CA . ALA A 1 260 ? -17.507 -6.573 12.432 1.00 94.12 260 ALA A CA 1
ATOM 2085 C C . ALA A 1 260 ? -16.229 -5.742 12.578 1.00 94.12 260 ALA A C 1
ATOM 2087 O O . ALA A 1 260 ? -15.993 -5.041 13.568 1.00 94.12 260 ALA A O 1
ATOM 2088 N N . ILE A 1 261 ? -15.419 -5.801 11.530 1.00 92.75 261 ILE A N 1
ATOM 2089 C CA . ILE A 1 261 ? -14.197 -5.028 11.362 1.00 92.75 261 ILE A CA 1
ATOM 2090 C C . ILE A 1 261 ? -14.323 -4.126 10.132 1.00 92.75 261 ILE A C 1
ATOM 2092 O O . ILE A 1 261 ? -14.981 -4.476 9.155 1.00 92.75 261 ILE A O 1
ATOM 2096 N N . PHE A 1 262 ? -13.713 -2.948 10.198 1.00 93.56 262 PHE A N 1
ATOM 2097 C CA . PHE A 1 262 ? -13.732 -1.932 9.157 1.00 93.56 262 PHE A CA 1
ATOM 2098 C C . PHE A 1 262 ? -12.296 -1.594 8.752 1.00 93.56 262 PHE A C 1
ATOM 2100 O O . PHE A 1 262 ? -11.548 -1.040 9.560 1.00 93.56 262 PHE A O 1
ATOM 2107 N N . ALA A 1 263 ? -11.959 -1.922 7.504 1.00 93.06 263 ALA A N 1
ATOM 2108 C CA . ALA A 1 263 ? -10.735 -1.507 6.830 1.00 93.06 263 ALA A CA 1
ATOM 2109 C C . ALA A 1 263 ? -11.039 -0.316 5.906 1.00 93.06 263 ALA A C 1
ATOM 2111 O O . ALA A 1 263 ? -11.989 -0.365 5.120 1.00 93.06 263 ALA A O 1
ATOM 2112 N N . ASP A 1 264 ? -10.246 0.748 6.000 1.00 91.56 264 ASP A N 1
ATOM 2113 C CA . ASP A 1 264 ? -10.461 2.017 5.305 1.00 91.56 264 ASP A CA 1
ATOM 2114 C C . ASP A 1 264 ? -9.590 2.120 4.043 1.00 91.56 264 ASP A C 1
ATOM 2116 O O . ASP A 1 264 ? -8.410 2.469 4.101 1.00 91.56 264 ASP A O 1
ATOM 2120 N N . GLU A 1 265 ? -10.193 1.778 2.902 1.00 91.62 265 GLU A N 1
ATOM 2121 C CA . GLU A 1 265 ? -9.650 1.899 1.535 1.00 91.62 265 GLU A CA 1
ATOM 2122 C C . GLU A 1 265 ? -8.167 1.478 1.363 1.00 91.62 265 GLU A C 1
ATOM 2124 O O . GLU A 1 265 ? -7.340 2.258 0.867 1.00 91.62 265 GLU A O 1
ATOM 2129 N N . PRO A 1 266 ? -7.797 0.231 1.717 1.00 91.69 266 PRO A N 1
ATOM 2130 C CA . PRO A 1 266 ? -6.505 -0.329 1.319 1.00 91.69 266 PRO A CA 1
ATOM 2131 C C . PRO A 1 266 ? -6.360 -0.314 -0.210 1.00 91.69 266 PRO A C 1
ATOM 2133 O O . PRO A 1 266 ? -7.329 -0.509 -0.949 1.00 91.69 266 PRO A O 1
ATOM 2136 N N . GLY A 1 267 ? -5.144 -0.107 -0.721 1.00 88.69 267 GLY A N 1
ATOM 2137 C CA . GLY A 1 267 ? -4.950 -0.016 -2.165 1.00 88.69 267 GLY A CA 1
ATOM 2138 C C . GLY A 1 267 ? -3.500 0.005 -2.629 1.00 88.69 267 GLY A C 1
ATOM 2139 O O . GLY A 1 267 ? -2.566 0.168 -1.853 1.00 88.69 267 GLY A O 1
ATOM 2140 N N . LEU A 1 268 ? -3.317 -0.119 -3.947 1.00 88.75 268 LEU A N 1
ATOM 2141 C CA . LEU A 1 268 ? -2.001 -0.255 -4.596 1.00 88.75 268 LEU A CA 1
ATOM 2142 C C . LEU A 1 268 ? -1.270 1.075 -4.836 1.00 88.75 268 LEU A C 1
ATOM 2144 O O . LEU A 1 268 ? -0.275 1.107 -5.562 1.00 88.75 268 LEU A O 1
ATOM 2148 N N . LEU A 1 269 ? -1.754 2.159 -4.218 1.00 87.38 269 LEU A N 1
ATOM 2149 C CA . LEU A 1 269 ? -1.133 3.488 -4.222 1.00 87.38 269 LEU A CA 1
ATOM 2150 C C . LEU A 1 269 ? -0.913 4.031 -5.642 1.00 87.38 269 LEU A C 1
ATOM 2152 O O . LEU A 1 269 ? 0.202 4.307 -6.076 1.00 87.38 269 LEU A O 1
ATOM 2156 N N . ALA A 1 270 ? -2.004 4.146 -6.402 1.00 78.81 270 ALA A N 1
ATOM 2157 C CA . ALA A 1 270 ? -1.943 4.575 -7.794 1.00 78.81 270 ALA A CA 1
ATOM 2158 C C . ALA A 1 270 ? -1.401 6.008 -7.959 1.00 78.81 270 ALA A C 1
ATOM 2160 O O . ALA A 1 270 ? -1.590 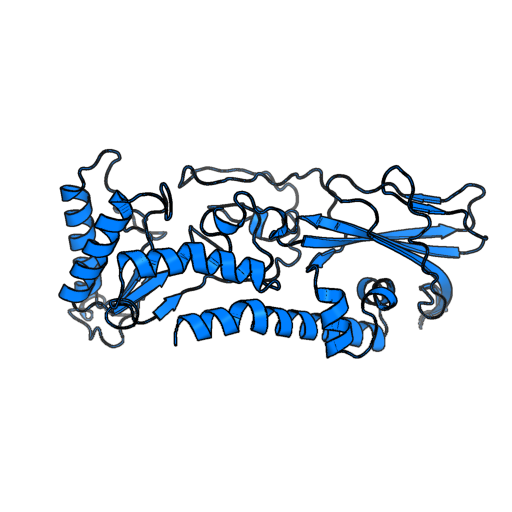6.881 -7.100 1.00 78.81 270 ALA A O 1
ATOM 2161 N N . TYR A 1 271 ? -0.785 6.251 -9.122 1.00 83.50 271 TYR A N 1
ATOM 2162 C CA . TYR A 1 271 ? -0.287 7.564 -9.518 1.00 83.50 271 TYR A CA 1
ATOM 2163 C C . TYR A 1 271 ? -1.360 8.645 -9.364 1.00 83.50 271 TYR A C 1
ATOM 2165 O O . TYR A 1 271 ? -2.476 8.530 -9.871 1.00 83.50 271 TYR A O 1
ATOM 2173 N N . THR A 1 272 ? -0.997 9.712 -8.665 1.00 79.62 272 THR A N 1
ATOM 2174 C CA . THR A 1 272 ? -1.827 10.881 -8.418 1.00 79.62 272 THR A CA 1
ATOM 2175 C C . THR A 1 272 ? -0.965 12.127 -8.639 1.00 79.62 272 THR A C 1
ATOM 2177 O O . THR A 1 272 ? -0.116 12.422 -7.794 1.00 79.62 272 THR A O 1
ATOM 2180 N N . PRO A 1 273 ? -1.152 12.874 -9.744 1.00 70.00 273 PRO A N 1
ATOM 2181 C CA . PRO A 1 273 ? -0.337 14.051 -10.025 1.00 70.00 273 PRO A CA 1
ATOM 2182 C C . PRO A 1 273 ? -0.504 15.114 -8.932 1.00 70.00 273 PRO A C 1
ATOM 2184 O O . PRO A 1 273 ? -1.598 15.310 -8.387 1.00 70.00 273 PRO A O 1
ATOM 2187 N N . TYR A 1 274 ? 0.581 15.831 -8.634 1.00 70.06 274 TYR A N 1
ATOM 2188 C CA . TYR A 1 274 ? 0.506 17.028 -7.804 1.00 70.06 274 TYR A CA 1
ATOM 2189 C C . TYR A 1 274 ? -0.209 18.148 -8.577 1.00 70.06 274 TYR A C 1
ATOM 2191 O O . TYR A 1 274 ? 0.074 18.337 -9.761 1.00 70.06 274 TYR A O 1
ATOM 2199 N N . PRO A 1 275 ? -1.115 18.910 -7.938 1.00 72.06 275 PRO A N 1
ATOM 2200 C CA . PRO A 1 275 ? -1.628 20.146 -8.522 1.00 72.06 275 PRO A CA 1
ATOM 2201 C C . PRO A 1 275 ? -0.488 21.110 -8.884 1.00 72.06 275 PRO A C 1
ATOM 2203 O O . PRO A 1 275 ? 0.527 21.157 -8.183 1.00 72.06 275 PRO A O 1
ATOM 2206 N N . GLU A 1 276 ? -0.667 21.922 -9.929 1.00 72.12 276 GLU A N 1
ATOM 2207 C CA . GLU A 1 276 ? 0.267 23.014 -10.230 1.00 72.12 276 GLU A CA 1
ATOM 2208 C C . GLU A 1 276 ? 0.432 23.922 -8.998 1.00 72.12 276 GLU A C 1
ATOM 2210 O O . GLU A 1 276 ? -0.552 24.338 -8.384 1.00 72.12 276 GLU A O 1
ATOM 2215 N N . ASN A 1 277 ? 1.682 24.222 -8.626 1.00 71.62 277 ASN A N 1
ATOM 2216 C CA . ASN A 1 277 ? 2.043 24.991 -7.424 1.00 71.62 277 ASN A CA 1
ATOM 2217 C C . ASN A 1 277 ? 1.652 24.332 -6.088 1.00 71.62 277 ASN A C 1
ATOM 2219 O O . ASN A 1 277 ? 1.407 25.032 -5.099 1.00 71.62 277 ASN A O 1
ATOM 2223 N N . TYR A 1 278 ? 1.597 22.997 -6.033 1.00 68.75 278 TYR A N 1
ATOM 2224 C CA . TYR A 1 278 ? 1.403 22.284 -4.774 1.00 68.75 278 TYR A CA 1
ATOM 2225 C C . TYR A 1 278 ? 2.459 22.707 -3.744 1.00 68.75 278 TYR A C 1
ATOM 2227 O O . TYR A 1 278 ? 3.654 22.459 -3.898 1.00 68.75 278 TYR A O 1
ATOM 2235 N N . THR A 1 279 ? 1.995 23.347 -2.674 1.00 65.88 279 THR A N 1
ATOM 2236 C CA . THR A 1 279 ? 2.794 23.661 -1.493 1.00 65.88 279 THR A CA 1
ATOM 2237 C C . THR A 1 279 ? 2.249 22.851 -0.331 1.00 65.88 279 THR A C 1
ATOM 2239 O O . THR A 1 279 ? 1.040 22.797 -0.093 1.00 65.88 279 THR A O 1
ATOM 2242 N N . TYR A 1 280 ? 3.141 22.190 0.400 1.00 61.78 280 TYR A N 1
ATOM 2243 C CA . TYR A 1 280 ? 2.748 21.433 1.577 1.00 61.78 280 TYR A CA 1
ATOM 2244 C C . TYR A 1 280 ? 2.386 22.406 2.710 1.00 61.78 280 TYR A C 1
ATOM 2246 O O . TYR A 1 280 ? 3.253 22.922 3.412 1.00 61.78 280 TYR A O 1
ATOM 2254 N N . THR A 1 281 ? 1.095 22.696 2.884 1.00 55.78 281 THR A N 1
ATOM 2255 C CA . THR A 1 281 ? 0.603 23.561 3.968 1.00 55.78 281 THR A CA 1
ATOM 2256 C C . THR A 1 281 ? -0.166 22.737 4.997 1.00 55.78 281 THR A C 1
ATOM 2258 O O . THR A 1 281 ? -1.270 22.271 4.712 1.00 55.78 281 THR A O 1
ATOM 2261 N N . ARG A 1 282 ? 0.364 22.582 6.217 1.00 58.75 282 ARG A N 1
ATOM 2262 C CA . ARG A 1 282 ? -0.351 21.915 7.323 1.00 58.75 282 ARG A CA 1
ATOM 2263 C C . ARG A 1 282 ? -0.839 22.939 8.352 1.00 58.75 282 ARG A C 1
ATOM 2265 O O . ARG A 1 282 ? -0.065 23.786 8.781 1.00 58.75 282 ARG A O 1
ATOM 2272 N N . LYS A 1 283 ? -2.115 22.858 8.766 1.00 47.41 283 LYS A N 1
ATOM 2273 C CA . LYS A 1 283 ? -2.716 23.772 9.767 1.00 47.41 283 LYS A CA 1
ATOM 2274 C C . LYS A 1 283 ? -2.999 23.156 11.147 1.00 47.41 283 LYS A C 1
ATOM 2276 O O . LYS A 1 283 ? -3.036 23.913 12.106 1.00 47.41 283 LYS A O 1
ATOM 2281 N N . LYS A 1 284 ? -3.169 21.834 11.294 1.00 45.69 284 LYS A N 1
ATOM 2282 C CA . LYS A 1 284 ? -3.333 21.152 12.599 1.00 45.69 284 LYS A CA 1
ATOM 2283 C C . LYS A 1 284 ? -2.877 19.692 12.495 1.00 45.69 284 LYS A C 1
ATOM 2285 O O . LYS A 1 284 ? -3.333 18.985 11.603 1.00 45.69 284 LYS A O 1
ATOM 2290 N N . ALA A 1 285 ? -1.987 19.253 13.383 1.00 52.59 285 ALA A N 1
ATOM 2291 C CA . ALA A 1 285 ? -1.575 17.854 13.508 1.00 52.59 285 ALA A CA 1
ATOM 2292 C C . ALA A 1 285 ? -2.427 17.180 14.597 1.00 52.59 285 ALA A C 1
ATOM 2294 O O . ALA A 1 285 ? -2.426 17.693 15.715 1.00 52.59 285 ALA A O 1
ATOM 2295 N N . PRO A 1 286 ? -3.159 16.085 14.324 1.00 46.03 286 PRO A N 1
ATOM 2296 C CA . PRO A 1 286 ? -3.940 15.429 15.367 1.00 46.03 286 PRO A CA 1
ATOM 2297 C C . PRO A 1 286 ? -3.185 14.338 16.156 1.00 46.03 286 PRO A C 1
ATOM 2299 O O . PRO A 1 286 ? -3.769 13.756 17.063 1.00 46.03 286 PRO A O 1
ATOM 2302 N N . SER A 1 287 ? -1.892 14.080 15.923 1.00 48.88 287 SER A N 1
ATOM 2303 C CA . SER A 1 287 ? -1.113 13.182 16.799 1.00 48.88 287 SER A CA 1
ATOM 2304 C C . SER A 1 287 ? 0.403 13.348 16.663 1.00 48.88 287 SER A C 1
ATOM 2306 O O . SER A 1 287 ? 0.906 13.789 15.634 1.00 48.88 287 SER A O 1
ATOM 2308 N N . GLU A 1 288 ? 1.124 12.940 17.712 1.00 53.22 288 GLU A N 1
ATOM 2309 C CA . GLU A 1 288 ? 2.587 12.750 17.771 1.00 53.22 288 GLU A CA 1
ATOM 2310 C C . GLU A 1 288 ? 3.077 11.555 16.908 1.00 53.22 288 GLU A C 1
ATOM 2312 O O . GLU A 1 288 ? 4.220 11.128 17.049 1.00 53.22 288 GLU A O 1
ATOM 2317 N N . SER A 1 289 ? 2.222 10.963 16.060 1.00 54.69 289 SER A N 1
ATOM 2318 C CA . SER A 1 289 ? 2.593 9.838 15.188 1.00 54.69 289 SER A CA 1
ATOM 2319 C C . SER A 1 289 ? 3.419 10.285 13.980 1.00 54.69 289 SER A C 1
ATOM 2321 O O . SER A 1 289 ? 3.517 11.479 13.697 1.00 54.69 289 SER A O 1
ATOM 2323 N N . ILE A 1 290 ? 4.062 9.318 13.315 1.00 60.91 290 ILE A N 1
ATOM 2324 C CA . ILE A 1 290 ? 5.003 9.524 12.206 1.00 60.91 290 ILE A CA 1
ATOM 2325 C C . ILE A 1 290 ? 4.361 10.408 11.129 1.00 60.91 290 ILE A C 1
ATOM 2327 O O . ILE A 1 290 ? 3.289 10.107 10.614 1.00 60.91 290 ILE A O 1
ATOM 2331 N N . VAL A 1 291 ? 5.025 11.519 10.810 1.00 63.00 291 VAL A N 1
ATOM 2332 C CA . VAL A 1 291 ? 4.650 12.411 9.710 1.00 63.00 291 VAL A CA 1
ATOM 2333 C C . VAL A 1 291 ? 5.806 12.415 8.737 1.00 63.00 291 VAL A C 1
ATOM 2335 O O . VAL A 1 291 ? 6.886 12.908 9.066 1.00 63.00 291 VAL A O 1
ATOM 2338 N N . GLU A 1 292 ? 5.572 11.905 7.538 1.00 76.31 292 GLU A N 1
ATOM 2339 C CA . GLU A 1 292 ? 6.580 11.888 6.490 1.00 76.31 292 GLU A CA 1
ATOM 2340 C C . GLU A 1 292 ? 6.273 13.001 5.500 1.00 76.31 292 GLU A C 1
ATOM 2342 O O . GLU A 1 292 ? 5.211 13.042 4.878 1.00 76.31 292 GLU A O 1
ATOM 2347 N N . GLN A 1 293 ? 7.197 13.947 5.368 1.00 77.94 293 GLN A N 1
ATOM 2348 C CA . GLN A 1 293 ? 7.067 14.967 4.337 1.00 77.94 293 GLN A CA 1
A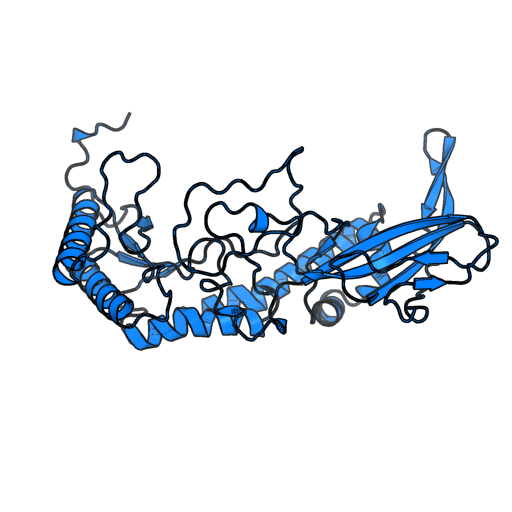TOM 2349 C C . GLN A 1 293 ? 7.489 14.365 2.994 1.00 77.94 293 GLN A C 1
ATOM 2351 O O . GLN A 1 293 ? 8.537 13.717 2.948 1.00 77.94 293 GLN A O 1
ATOM 2356 N N . PRO A 1 294 ? 6.701 14.554 1.922 1.00 82.50 294 PRO A N 1
ATOM 2357 C CA . PRO A 1 294 ? 7.108 14.107 0.598 1.00 82.50 294 PRO A CA 1
ATOM 2358 C C . PRO A 1 294 ? 8.349 14.878 0.142 1.00 82.50 294 PRO A C 1
ATOM 2360 O O . PRO A 1 294 ? 8.408 16.103 0.288 1.00 82.50 294 PRO A O 1
ATOM 2363 N N . ASP A 1 295 ? 9.313 14.181 -0.457 1.00 87.62 295 ASP A N 1
ATOM 2364 C CA . ASP A 1 295 ? 10.427 14.837 -1.138 1.00 87.62 295 ASP A CA 1
ATOM 2365 C C . ASP A 1 295 ? 9.993 15.259 -2.550 1.00 87.62 295 ASP A C 1
ATOM 2367 O O . ASP A 1 295 ? 9.995 14.480 -3.504 1.00 87.62 295 ASP A O 1
ATOM 2371 N N . LEU A 1 296 ? 9.612 16.531 -2.688 1.00 86.62 296 LEU A N 1
ATOM 2372 C CA . LEU A 1 296 ? 9.157 17.101 -3.960 1.00 86.62 296 LEU A CA 1
ATOM 2373 C C . LEU A 1 296 ? 10.269 17.221 -5.019 1.00 86.62 296 LEU A C 1
ATOM 2375 O O . LEU A 1 296 ? 9.972 17.576 -6.158 1.00 86.62 296 LEU A O 1
ATOM 2379 N N . SER A 1 297 ? 11.531 16.946 -4.670 1.00 90.00 297 SER A N 1
ATOM 2380 C CA . SER A 1 297 ? 12.641 16.909 -5.629 1.00 90.00 297 SER A CA 1
ATOM 2381 C C . SER A 1 297 ? 12.782 15.560 -6.342 1.00 90.00 297 SER A C 1
ATOM 2383 O O . SER A 1 297 ? 13.494 15.476 -7.345 1.00 90.00 297 SER A O 1
ATOM 2385 N N . ILE A 1 298 ? 12.095 14.511 -5.870 1.00 92.00 298 ILE A N 1
ATOM 2386 C CA . ILE A 1 298 ? 12.093 13.202 -6.528 1.00 92.00 298 ILE A CA 1
ATOM 2387 C C . ILE A 1 298 ? 11.322 13.306 -7.856 1.00 92.00 298 ILE A C 1
ATOM 2389 O O . ILE A 1 298 ? 10.129 13.628 -7.849 1.00 92.00 298 ILE A O 1
ATOM 2393 N N . PRO A 1 299 ? 11.952 13.004 -9.008 1.00 91.81 299 PRO A N 1
ATOM 2394 C CA . PRO A 1 299 ? 11.266 13.012 -10.291 1.00 91.81 299 PRO A CA 1
ATOM 2395 C C . PRO A 1 299 ? 10.194 11.920 -10.329 1.00 91.81 299 PRO A C 1
ATOM 2397 O O . PRO A 1 299 ? 10.444 10.766 -9.980 1.00 91.81 299 PRO A O 1
ATOM 2400 N N . ILE A 1 300 ? 8.994 12.272 -10.789 1.00 90.94 300 ILE A N 1
ATOM 2401 C CA . ILE A 1 300 ? 7.893 11.315 -10.916 1.00 90.94 300 ILE A CA 1
ATOM 2402 C C . ILE A 1 300 ? 7.881 10.747 -12.335 1.00 90.94 300 ILE A C 1
ATOM 2404 O O . ILE A 1 300 ? 7.242 11.289 -13.236 1.00 90.94 300 ILE A O 1
ATOM 2408 N N . LEU A 1 301 ? 8.637 9.666 -12.529 1.00 92.44 301 LEU A N 1
ATOM 2409 C CA . LEU A 1 301 ? 8.583 8.846 -13.740 1.00 92.44 301 LEU A CA 1
ATOM 2410 C C . LEU A 1 301 ? 7.222 8.138 -13.847 1.00 92.44 301 LEU A C 1
ATOM 2412 O O . LEU A 1 301 ? 6.592 7.908 -12.815 1.00 92.44 301 LEU A O 1
ATOM 2416 N N . PRO A 1 302 ? 6.768 7.717 -15.042 1.00 92.50 302 PRO A N 1
ATOM 2417 C CA . PRO A 1 302 ? 5.717 6.709 -15.136 1.00 92.50 302 PRO A CA 1
ATOM 2418 C C . PRO A 1 302 ? 6.098 5.496 -14.283 1.00 92.50 302 PRO A C 1
ATOM 2420 O O . PRO A 1 302 ? 7.208 4.979 -14.414 1.00 92.50 302 PRO A O 1
ATOM 2423 N N . PHE A 1 303 ? 5.203 5.046 -13.406 1.00 94.19 303 PHE A N 1
ATOM 2424 C CA . PHE A 1 303 ? 5.477 3.923 -12.516 1.00 94.19 303 PHE A CA 1
ATOM 2425 C C . PHE A 1 303 ? 4.266 3.012 -12.337 1.00 94.19 303 PHE A C 1
ATOM 2427 O O . PHE A 1 303 ? 3.120 3.384 -12.593 1.00 94.19 303 PHE A O 1
ATOM 2434 N N . MET A 1 304 ? 4.548 1.807 -11.861 1.00 94.25 304 MET A N 1
ATOM 2435 C CA . MET A 1 304 ? 3.572 0.817 -11.418 1.00 94.25 304 MET A CA 1
ATOM 2436 C C . MET A 1 304 ? 3.953 0.328 -10.021 1.00 94.25 304 MET A C 1
ATOM 2438 O O . MET A 1 304 ? 5.127 0.375 -9.657 1.00 94.25 304 MET A O 1
ATOM 2442 N N . HIS A 1 305 ? 2.977 -0.150 -9.250 1.00 95.44 305 HIS A N 1
ATOM 2443 C CA . HIS A 1 305 ? 3.250 -0.868 -8.004 1.00 95.44 305 HIS A CA 1
ATOM 2444 C C . HIS A 1 305 ? 4.194 -2.051 -8.278 1.00 95.44 305 HIS A C 1
ATOM 2446 O O . HIS A 1 305 ? 4.119 -2.656 -9.344 1.00 95.44 305 HIS A O 1
ATOM 2452 N N . TRP A 1 306 ? 5.100 -2.372 -7.361 1.00 96.25 306 TRP A N 1
ATOM 2453 C CA . TRP A 1 306 ? 6.063 -3.445 -7.581 1.00 96.25 306 TRP A CA 1
ATOM 2454 C C . TRP A 1 306 ? 6.340 -4.202 -6.292 1.00 96.25 306 TRP A C 1
ATOM 2456 O O . TRP A 1 306 ? 7.145 -3.759 -5.479 1.00 96.25 306 TRP A O 1
ATOM 2466 N N . SER A 1 307 ? 5.666 -5.335 -6.132 1.00 95.75 307 SER A N 1
ATOM 2467 C CA . SER A 1 307 ? 5.922 -6.266 -5.034 1.00 95.75 307 SER A CA 1
ATOM 2468 C C . SER A 1 307 ? 7.145 -7.133 -5.345 1.00 95.75 307 SER A C 1
ATOM 2470 O O . SER A 1 307 ? 7.510 -7.283 -6.515 1.00 95.75 307 SER A O 1
ATOM 2472 N N . ASP A 1 308 ? 7.800 -7.689 -4.329 1.00 92.88 308 ASP A N 1
ATOM 2473 C CA . ASP A 1 308 ? 9.011 -8.494 -4.535 1.00 92.88 308 ASP A CA 1
ATOM 2474 C C . ASP A 1 308 ? 8.678 -9.832 -5.231 1.00 92.88 308 ASP A C 1
ATOM 2476 O O . ASP A 1 308 ? 9.461 -10.313 -6.050 1.00 92.88 308 ASP A O 1
ATOM 2480 N N . GLU A 1 309 ? 7.479 -10.369 -4.996 1.00 95.38 309 GLU A N 1
ATOM 2481 C CA . GLU A 1 309 ? 6.968 -11.636 -5.532 1.00 95.38 309 GLU A CA 1
ATOM 2482 C C . GLU A 1 309 ? 6.312 -11.501 -6.922 1.00 95.38 309 GLU A C 1
ATOM 2484 O O . GLU A 1 309 ? 6.001 -12.493 -7.581 1.00 95.38 309 GLU A O 1
ATOM 2489 N N . ILE A 1 310 ? 6.123 -10.273 -7.422 1.00 97.06 310 ILE A N 1
ATOM 2490 C CA . ILE A 1 310 ? 5.264 -10.013 -8.589 1.00 97.06 310 ILE A CA 1
ATOM 2491 C C . ILE A 1 310 ? 5.742 -10.677 -9.884 1.00 97.06 310 ILE A C 1
ATOM 2493 O O . ILE A 1 310 ? 4.924 -11.006 -10.738 1.00 97.06 310 ILE A O 1
ATOM 2497 N N . GLU A 1 311 ? 7.051 -10.861 -10.067 1.00 97.69 311 GLU A N 1
ATOM 2498 C CA . GLU A 1 311 ? 7.590 -11.505 -11.271 1.00 97.69 311 GLU A CA 1
ATOM 2499 C C . GLU A 1 311 ? 7.272 -13.005 -11.297 1.00 97.69 311 GLU A C 1
ATOM 2501 O O . GLU A 1 311 ? 6.918 -13.534 -12.353 1.00 97.69 311 GLU A O 1
ATOM 2506 N N . GLU A 1 312 ? 7.367 -13.666 -10.141 1.00 97.88 312 GLU A N 1
ATOM 2507 C CA . GLU A 1 312 ? 7.063 -15.089 -9.974 1.00 97.88 312 GLU A CA 1
ATOM 2508 C C . GLU A 1 312 ? 5.557 -15.334 -10.097 1.00 97.88 312 GLU A C 1
ATOM 2510 O O . GLU A 1 312 ? 5.132 -16.129 -10.941 1.00 97.88 312 GLU A O 1
ATOM 2515 N N . ASP A 1 313 ? 4.750 -14.572 -9.358 1.00 97.75 313 ASP A N 1
ATOM 2516 C CA . ASP A 1 313 ? 3.291 -14.687 -9.380 1.00 97.75 313 ASP A CA 1
ATOM 2517 C C . ASP A 1 313 ? 2.726 -14.386 -10.767 1.00 97.75 313 ASP A C 1
ATOM 2519 O O . ASP A 1 313 ? 1.846 -15.091 -11.270 1.00 97.75 313 ASP A O 1
ATOM 2523 N N . PHE A 1 314 ? 3.262 -13.372 -11.449 1.00 98.56 314 PHE A N 1
ATOM 2524 C CA . PHE A 1 314 ? 2.840 -13.065 -12.808 1.00 98.56 314 PHE A CA 1
ATOM 2525 C C . PHE A 1 314 ? 3.178 -14.203 -13.770 1.00 98.56 314 PHE A C 1
ATOM 2527 O O . PHE A 1 314 ? 2.328 -14.578 -14.583 1.00 98.56 314 PHE A O 1
ATOM 2534 N N . LEU A 1 315 ? 4.383 -14.777 -13.681 1.00 98.38 315 LEU A N 1
ATOM 2535 C CA . LEU A 1 315 ? 4.770 -15.922 -14.502 1.00 98.38 315 LEU A CA 1
ATOM 2536 C C . LEU A 1 315 ? 3.849 -17.120 -14.243 1.00 98.38 315 LEU A C 1
ATOM 2538 O O . LEU A 1 315 ? 3.380 -17.742 -15.197 1.00 98.38 315 LEU A O 1
ATOM 2542 N N . GLN A 1 316 ? 3.541 -17.407 -12.978 1.00 97.62 316 GLN A N 1
ATOM 2543 C CA . GLN A 1 316 ? 2.639 -18.487 -12.589 1.00 97.62 316 GLN A CA 1
ATOM 2544 C C . GLN A 1 316 ? 1.207 -18.259 -13.098 1.00 97.62 316 GLN A C 1
ATOM 2546 O O . GLN A 1 316 ? 0.574 -19.186 -13.607 1.00 97.62 316 GLN A O 1
ATOM 2551 N N . TYR A 1 317 ? 0.682 -17.037 -12.981 1.00 96.25 317 TYR A N 1
ATOM 2552 C CA . TYR A 1 317 ? -0.704 -16.725 -13.334 1.00 96.25 317 TYR A CA 1
ATOM 2553 C C . TYR A 1 317 ? -0.939 -16.501 -14.822 1.00 96.25 317 TYR A C 1
ATOM 2555 O O . TYR A 1 317 ? -2.019 -16.835 -15.317 1.00 96.25 317 TYR A O 1
ATOM 2563 N N . CYS A 1 318 ? 0.030 -15.917 -15.521 1.00 97.31 318 CYS A N 1
ATOM 2564 C CA . CYS A 1 318 ? -0.116 -15.507 -16.915 1.00 97.31 318 CYS A CA 1
ATOM 2565 C C . CYS A 1 318 ? 0.629 -16.440 -17.879 1.00 97.31 318 CYS A C 1
ATOM 2567 O O . CYS A 1 318 ? 0.314 -16.464 -19.067 1.00 97.31 318 CYS A O 1
ATOM 2569 N N . GLY A 1 319 ? 1.585 -17.237 -17.390 1.00 97.75 319 GLY A N 1
ATOM 2570 C CA . GLY A 1 319 ? 2.334 -18.212 -18.187 1.00 97.75 319 GLY A CA 1
ATOM 2571 C C . GLY A 1 319 ? 3.452 -17.611 -19.043 1.00 97.75 319 GLY A C 1
ATOM 2572 O O . GLY A 1 319 ? 3.960 -18.283 -19.940 1.00 97.75 319 GLY A O 1
ATOM 2573 N N . TYR A 1 320 ? 3.831 -16.353 -18.805 1.00 97.75 320 TYR A N 1
ATOM 2574 C CA . TYR A 1 320 ? 4.940 -15.686 -19.489 1.00 97.75 320 TYR A CA 1
ATOM 2575 C C . TYR A 1 320 ? 5.608 -14.633 -18.595 1.00 97.75 320 TYR A C 1
ATOM 2577 O O . TYR A 1 320 ? 5.042 -14.183 -17.604 1.00 97.75 320 TYR A O 1
ATOM 2585 N N . SER A 1 321 ? 6.828 -14.240 -18.961 1.00 97.75 321 SER A N 1
ATOM 2586 C CA . SER A 1 321 ? 7.667 -13.314 -18.194 1.00 97.75 321 SER A CA 1
ATOM 2587 C C . SER A 1 321 ? 7.107 -11.886 -18.175 1.00 97.75 321 SER A C 1
ATOM 2589 O O . SER A 1 321 ? 6.905 -11.265 -19.230 1.00 97.75 321 SER A O 1
ATOM 2591 N N . LEU A 1 322 ? 6.898 -11.346 -16.966 1.00 98.00 322 LEU A N 1
ATOM 2592 C CA . LEU A 1 322 ? 6.580 -9.929 -16.763 1.00 98.00 322 LEU A CA 1
ATOM 2593 C C . LEU A 1 322 ? 7.753 -9.050 -17.196 1.00 98.00 322 LEU A C 1
ATOM 2595 O O . LEU A 1 322 ? 7.547 -8.099 -17.950 1.00 98.00 322 LEU A O 1
ATOM 2599 N N . LYS A 1 323 ? 8.974 -9.408 -16.769 1.00 97.56 323 LYS A N 1
ATOM 2600 C CA . LYS A 1 323 ? 10.221 -8.705 -17.095 1.00 97.56 323 LYS A CA 1
ATOM 2601 C C . LYS A 1 323 ? 10.361 -8.490 -18.599 1.00 97.56 323 LYS A C 1
ATOM 2603 O O . LYS A 1 323 ? 10.524 -7.358 -19.044 1.00 97.56 323 LYS A O 1
ATOM 2608 N N . ASP A 1 324 ? 10.217 -9.554 -19.385 1.00 97.12 324 ASP A N 1
ATOM 2609 C CA . ASP A 1 324 ? 10.385 -9.491 -20.844 1.00 97.12 324 ASP A CA 1
ATOM 2610 C C . ASP A 1 324 ? 9.256 -8.710 -21.529 1.00 97.12 324 ASP A C 1
ATOM 2612 O O . ASP A 1 324 ? 9.334 -8.385 -22.709 1.00 97.12 324 ASP A O 1
ATOM 2616 N N . SER A 1 325 ? 8.186 -8.395 -20.804 1.00 97.38 325 SER A N 1
ATOM 2617 C CA . SER A 1 325 ? 7.063 -7.613 -21.306 1.00 97.38 325 SER A CA 1
ATOM 2618 C C . SER A 1 325 ? 7.112 -6.148 -20.860 1.00 97.38 325 SER A C 1
ATOM 2620 O O . SER A 1 325 ? 6.269 -5.374 -21.311 1.00 97.38 325 SER A O 1
ATOM 2622 N N . LEU A 1 326 ? 8.067 -5.744 -20.009 1.00 97.88 326 LEU A N 1
ATOM 2623 C CA . LEU A 1 326 ? 8.088 -4.425 -19.365 1.00 97.88 326 LEU A CA 1
ATOM 2624 C C . LEU A 1 326 ? 8.086 -3.241 -20.351 1.00 97.88 326 LEU A C 1
ATOM 2626 O O . LEU A 1 326 ? 7.243 -2.358 -20.172 1.00 97.88 326 LEU A O 1
ATOM 2630 N N . PRO A 1 327 ? 8.933 -3.186 -21.402 1.00 98.00 327 PRO A N 1
ATOM 2631 C CA . PRO A 1 327 ? 8.893 -2.070 -22.351 1.00 98.00 327 PRO A CA 1
ATOM 2632 C C . PRO A 1 327 ? 7.523 -1.904 -23.024 1.00 98.00 327 PRO A C 1
ATOM 2634 O O . PRO A 1 327 ? 6.950 -0.813 -23.014 1.00 98.00 327 PRO A O 1
ATOM 2637 N N . GLU A 1 328 ? 6.945 -2.997 -23.539 1.00 97.00 328 GLU A N 1
ATOM 2638 C CA . GLU A 1 328 ? 5.623 -2.963 -24.182 1.00 97.00 328 GLU A CA 1
ATOM 2639 C C . GLU A 1 328 ? 4.499 -2.694 -23.168 1.00 97.00 328 GLU A C 1
ATOM 2641 O O . GLU A 1 328 ? 3.509 -2.038 -23.493 1.00 97.00 328 GLU A O 1
ATOM 2646 N N . LEU A 1 329 ? 4.652 -3.145 -21.920 1.00 96.38 329 LEU A N 1
ATOM 2647 C CA . LEU A 1 329 ? 3.704 -2.871 -20.845 1.00 96.38 329 LEU A CA 1
ATOM 2648 C C . LEU A 1 329 ? 3.642 -1.385 -20.496 1.00 96.38 329 LEU A C 1
ATOM 2650 O O . LEU A 1 329 ? 2.570 -0.949 -20.092 1.00 96.38 329 LEU A O 1
ATOM 2654 N N . PHE A 1 330 ? 4.726 -0.614 -20.637 1.00 95.25 330 PHE A N 1
ATOM 2655 C CA . PHE A 1 330 ? 4.735 0.831 -20.375 1.00 95.25 330 PHE A CA 1
ATOM 2656 C C . PHE A 1 330 ? 4.332 1.649 -21.601 1.00 95.25 330 PHE A C 1
ATOM 2658 O O . PHE A 1 330 ? 3.420 2.472 -21.498 1.00 95.25 330 PHE A O 1
ATOM 2665 N N . ASP A 1 331 ? 4.926 1.374 -22.760 1.00 95.06 331 ASP A N 1
ATOM 2666 C CA . ASP A 1 331 ? 4.886 2.259 -23.937 1.00 95.06 331 ASP A CA 1
ATOM 2667 C C . ASP A 1 331 ? 4.203 1.628 -25.166 1.00 95.06 331 ASP A C 1
ATOM 2669 O O . ASP A 1 331 ? 4.077 2.242 -26.219 1.00 95.06 331 ASP A O 1
ATOM 2673 N N . GLY A 1 332 ? 3.728 0.385 -25.056 1.00 93.25 332 GLY A N 1
ATOM 2674 C CA . GLY A 1 332 ? 3.030 -0.293 -26.143 1.00 93.25 332 GLY A CA 1
ATOM 2675 C C . GLY A 1 332 ? 1.583 0.169 -26.327 1.00 93.25 332 GLY A C 1
ATOM 2676 O O . GLY A 1 332 ? 0.819 0.271 -25.361 1.00 93.25 332 GLY A O 1
ATOM 2677 N N . GLU A 1 333 ? 1.183 0.344 -27.589 1.00 91.75 333 GLU A N 1
ATOM 2678 C CA . GLU A 1 333 ? -0.181 0.725 -28.007 1.00 91.75 333 GLU A CA 1
ATOM 2679 C C . GLU A 1 333 ? -0.943 -0.412 -28.716 1.00 91.75 333 GLU A C 1
ATOM 2681 O O . GLU A 1 333 ? -2.097 -0.268 -29.124 1.00 91.75 333 GLU A O 1
ATOM 2686 N N . SER A 1 334 ? -0.302 -1.570 -28.888 1.00 92.38 334 SER A N 1
ATOM 2687 C CA . SER A 1 334 ? -0.885 -2.713 -29.589 1.00 92.38 334 SER A CA 1
ATOM 2688 C C . SER A 1 334 ? -2.025 -3.363 -28.781 1.00 92.38 334 SER A C 1
ATOM 2690 O O . SER A 1 334 ? -2.106 -3.239 -27.557 1.00 92.38 334 SER A O 1
ATOM 2692 N N . LYS A 1 335 ? -2.879 -4.169 -29.434 1.00 95.06 335 LYS A N 1
ATOM 2693 C CA . LYS A 1 335 ? -3.853 -5.018 -28.713 1.00 95.06 335 LYS A CA 1
ATOM 2694 C C . LYS A 1 335 ? -3.172 -5.959 -27.712 1.00 95.06 335 LYS A C 1
ATOM 2696 O O . LYS A 1 335 ? -3.750 -6.236 -26.663 1.00 95.06 335 LYS A O 1
ATOM 2701 N N . ARG A 1 336 ? -1.957 -6.430 -28.028 1.00 94.06 336 ARG A N 1
ATOM 2702 C CA . ARG A 1 336 ? -1.137 -7.223 -27.104 1.00 94.06 336 ARG A CA 1
ATOM 2703 C C . ARG A 1 336 ? -0.778 -6.380 -25.885 1.00 94.06 336 ARG A C 1
ATOM 2705 O O . ARG A 1 336 ? -1.042 -6.832 -24.782 1.00 94.06 336 ARG A O 1
ATOM 2712 N N . ALA A 1 337 ? -0.283 -5.157 -26.067 1.00 95.75 337 ALA A N 1
ATOM 2713 C CA . ALA A 1 337 ? 0.052 -4.242 -24.977 1.00 95.75 337 ALA A CA 1
ATOM 2714 C C . ALA A 1 337 ? -1.146 -3.943 -24.062 1.00 95.75 337 ALA A C 1
ATOM 2716 O O . ALA A 1 337 ? -1.018 -3.968 -22.838 1.00 95.75 337 ALA A O 1
ATOM 2717 N N . CYS A 1 338 ? -2.341 -3.733 -24.627 1.00 96.50 338 CYS A N 1
ATOM 2718 C CA . CYS A 1 338 ? -3.566 -3.620 -23.832 1.00 96.50 338 CYS A CA 1
ATOM 2719 C C . CYS A 1 338 ? -3.840 -4.896 -23.017 1.00 96.50 338 CYS A C 1
ATOM 2721 O O . CYS A 1 338 ? -4.169 -4.801 -21.836 1.00 96.50 338 CYS A O 1
ATOM 2723 N N . GLY A 1 339 ? -3.672 -6.075 -23.629 1.00 98.00 339 GLY A N 1
ATOM 2724 C CA . GLY A 1 339 ? -3.758 -7.373 -22.953 1.00 98.00 339 GLY A CA 1
ATOM 2725 C C . GLY A 1 339 ? -2.756 -7.508 -21.804 1.00 98.00 339 GLY A C 1
ATOM 2726 O O . GLY A 1 339 ? -3.166 -7.810 -20.690 1.00 98.00 339 GLY A O 1
ATOM 2727 N N . LEU A 1 340 ? -1.486 -7.147 -22.026 1.00 97.50 340 LEU A N 1
ATOM 2728 C CA . LEU A 1 340 ? -0.435 -7.159 -21.001 1.00 97.50 340 LEU A CA 1
ATOM 2729 C C . LEU A 1 340 ? -0.827 -6.329 -19.770 1.00 97.50 340 LEU A C 1
ATOM 2731 O O . LEU A 1 340 ? -0.662 -6.778 -18.639 1.00 97.50 340 LEU A O 1
ATOM 2735 N N . ARG A 1 341 ? -1.387 -5.128 -19.974 1.00 97.44 341 ARG A N 1
ATOM 2736 C CA . ARG A 1 341 ? -1.837 -4.260 -18.870 1.00 97.44 341 ARG A CA 1
ATOM 2737 C C . ARG A 1 341 ? -3.050 -4.837 -18.134 1.00 97.44 341 ARG A C 1
ATOM 2739 O O . ARG A 1 341 ? -3.186 -4.614 -16.932 1.00 97.44 341 ARG A O 1
ATOM 2746 N N . LEU A 1 342 ? -3.936 -5.560 -18.826 1.00 97.88 342 LEU A N 1
ATOM 2747 C CA . LEU A 1 342 ? -5.049 -6.277 -18.191 1.00 97.88 342 LEU A CA 1
ATOM 2748 C C . LEU A 1 342 ? -4.550 -7.459 -17.360 1.00 97.88 342 LEU A C 1
ATOM 2750 O O . LEU A 1 342 ? -4.998 -7.622 -16.228 1.00 97.88 342 LEU A O 1
ATOM 2754 N N . ASP A 1 343 ? -3.618 -8.242 -17.892 1.00 98.38 343 ASP A N 1
ATOM 2755 C CA . ASP A 1 343 ? -3.054 -9.401 -17.201 1.00 98.38 343 ASP A CA 1
ATOM 2756 C C . ASP A 1 343 ? -2.251 -8.968 -15.972 1.00 98.38 343 ASP A C 1
ATOM 2758 O O . ASP A 1 343 ? -2.436 -9.527 -14.893 1.00 98.38 343 ASP A O 1
ATOM 2762 N N . TYR A 1 344 ? -1.501 -7.865 -16.070 1.00 97.94 344 TYR A N 1
ATOM 2763 C CA . TYR A 1 344 ? -0.844 -7.247 -14.918 1.00 97.94 344 TYR A CA 1
ATOM 2764 C C . TYR A 1 344 ? -1.837 -6.857 -13.817 1.00 97.94 344 TYR A C 1
ATOM 2766 O O . TYR A 1 344 ? -1.660 -7.226 -12.659 1.00 97.94 344 TYR A O 1
ATOM 2774 N N . ARG A 1 345 ? -2.928 -6.168 -14.176 1.00 96.69 345 ARG A N 1
ATOM 2775 C CA . ARG A 1 345 ? -3.973 -5.777 -13.214 1.00 96.69 345 ARG A CA 1
ATOM 2776 C C . ARG A 1 345 ? -4.687 -6.981 -12.601 1.00 96.69 345 ARG A C 1
ATOM 2778 O O . ARG A 1 345 ? -5.089 -6.922 -11.446 1.00 96.69 345 ARG A O 1
ATOM 2785 N N . ARG A 1 346 ? -4.873 -8.063 -13.361 1.00 97.62 346 ARG A N 1
ATOM 2786 C CA . ARG A 1 346 ? -5.455 -9.314 -12.850 1.00 97.62 346 ARG A CA 1
ATOM 2787 C C . ARG A 1 346 ? -4.512 -10.012 -11.880 1.00 97.62 346 ARG A C 1
ATOM 2789 O O . ARG A 1 346 ? -4.983 -10.507 -10.863 1.00 97.62 346 ARG A O 1
ATOM 2796 N N . CYS A 1 347 ? -3.217 -10.039 -12.187 1.00 98.19 347 CYS A N 1
ATOM 2797 C CA . CYS A 1 347 ? -2.189 -10.576 -11.304 1.00 98.19 347 CYS A CA 1
ATOM 2798 C C . CYS A 1 347 ? -2.185 -9.828 -9.969 1.00 98.19 347 CYS A C 1
ATOM 2800 O O . CYS A 1 347 ? -2.407 -10.443 -8.932 1.00 98.19 347 CYS A O 1
ATOM 2802 N N . THR A 1 348 ? -2.057 -8.498 -9.986 1.00 97.38 348 THR A N 1
ATOM 2803 C CA . THR A 1 348 ? -2.045 -7.714 -8.742 1.00 97.38 348 THR A CA 1
ATOM 2804 C C . THR A 1 348 ? -3.361 -7.791 -7.976 1.00 97.38 348 THR A C 1
A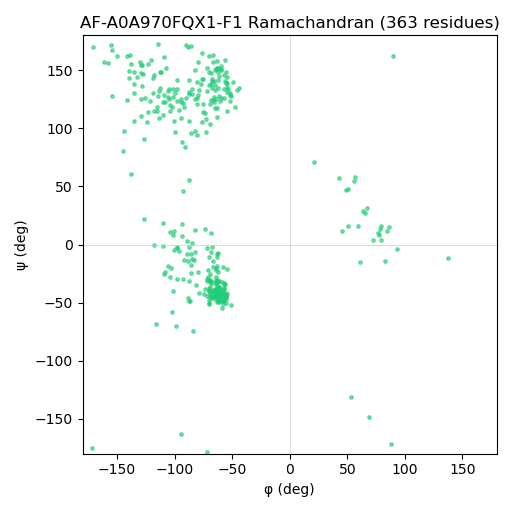TOM 2806 O O . THR A 1 348 ? -3.342 -7.805 -6.752 1.00 97.38 348 THR A O 1
ATOM 2809 N N . ALA A 1 349 ? -4.507 -7.899 -8.655 1.00 97.06 349 ALA A N 1
ATOM 2810 C CA . ALA A 1 349 ? -5.788 -8.118 -7.984 1.00 97.06 349 ALA A CA 1
ATOM 2811 C C . ALA A 1 349 ? -5.852 -9.476 -7.263 1.00 97.06 349 ALA A C 1
ATOM 2813 O O . ALA A 1 349 ? -6.404 -9.549 -6.169 1.00 97.06 349 ALA A O 1
ATOM 2814 N N . LYS A 1 350 ? -5.280 -10.541 -7.844 1.00 97.44 350 LYS A N 1
ATOM 2815 C CA . LYS A 1 350 ? -5.182 -11.854 -7.186 1.00 97.44 350 LYS A CA 1
ATOM 2816 C C . LYS A 1 350 ? -4.231 -11.825 -5.997 1.00 97.44 350 LYS A C 1
ATOM 2818 O O . LYS A 1 350 ? -4.610 -12.289 -4.930 1.00 97.44 350 LYS A O 1
ATOM 2823 N N . MET A 1 351 ? -3.052 -11.230 -6.171 1.00 98.06 351 MET A N 1
ATOM 2824 C CA . MET A 1 351 ? -2.086 -11.048 -5.085 1.00 98.06 351 MET A CA 1
ATOM 2825 C C . MET A 1 351 ? -2.706 -10.255 -3.929 1.00 98.06 351 MET A C 1
ATOM 2827 O O . MET A 1 3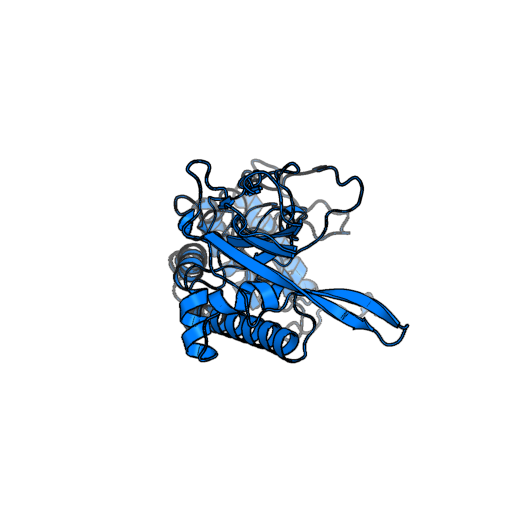51 ? -2.570 -10.638 -2.776 1.00 98.06 351 MET A O 1
ATOM 2831 N N . PHE A 1 352 ? -3.462 -9.192 -4.226 1.00 97.69 352 PHE A N 1
ATOM 2832 C CA . PHE A 1 352 ? -4.186 -8.424 -3.211 1.00 97.69 352 PHE A CA 1
ATOM 2833 C C . PHE A 1 352 ? -5.274 -9.258 -2.521 1.00 97.69 352 PHE A C 1
ATOM 2835 O O . PHE A 1 352 ? -5.427 -9.183 -1.306 1.00 97.69 352 PHE A O 1
ATOM 2842 N N . ASP A 1 353 ? -6.036 -10.064 -3.267 1.00 97.12 353 ASP A N 1
ATOM 2843 C CA . ASP A 1 353 ? -7.031 -10.968 -2.678 1.00 97.12 353 ASP A CA 1
ATOM 2844 C C . ASP A 1 353 ? -6.383 -11.967 -1.709 1.00 97.12 353 ASP A C 1
ATOM 2846 O O . ASP A 1 353 ? -6.892 -12.212 -0.618 1.00 97.12 353 ASP A O 1
ATOM 2850 N N . GLU A 1 354 ? -5.224 -12.499 -2.087 1.00 96.38 354 GLU A N 1
ATOM 2851 C CA . GLU A 1 354 ? -4.444 -13.451 -1.300 1.00 96.38 354 GLU A CA 1
ATOM 2852 C C . GLU A 1 354 ? -3.806 -12.833 -0.064 1.00 96.38 354 GLU A C 1
ATOM 2854 O O . GLU A 1 354 ? -3.969 -13.352 1.042 1.00 96.38 354 GLU A O 1
ATOM 2859 N N . ALA A 1 355 ? -3.103 -11.720 -0.242 1.00 97.19 355 ALA A N 1
ATOM 2860 C CA . ALA A 1 355 ? -2.409 -11.038 0.830 1.00 97.19 355 ALA A CA 1
ATOM 2861 C C . ALA A 1 355 ? -3.376 -10.334 1.776 1.00 97.19 355 ALA A C 1
ATOM 2863 O O . ALA A 1 355 ? -3.208 -10.435 2.988 1.00 97.19 355 ALA A O 1
ATOM 2864 N N . TYR A 1 356 ? -4.383 -9.644 1.249 1.00 96.75 356 TYR A N 1
ATOM 2865 C CA . TYR A 1 356 ? -5.259 -8.784 2.030 1.00 96.75 356 TYR A CA 1
ATOM 2866 C C . TYR A 1 356 ? -6.580 -9.471 2.377 1.00 96.75 356 TYR A C 1
ATOM 2868 O O . TYR A 1 356 ? -6.793 -9.852 3.529 1.00 96.75 356 TYR A O 1
ATOM 2876 N N . ASN A 1 357 ? -7.459 -9.691 1.395 1.00 96.00 357 ASN A N 1
ATOM 2877 C CA . ASN A 1 357 ? -8.833 -10.134 1.662 1.00 96.00 357 ASN A CA 1
ATOM 2878 C C . ASN A 1 357 ? -8.892 -11.473 2.405 1.00 96.00 357 ASN A C 1
ATOM 2880 O O . ASN A 1 357 ? -9.607 -11.587 3.398 1.00 96.00 357 ASN A O 1
ATOM 2884 N N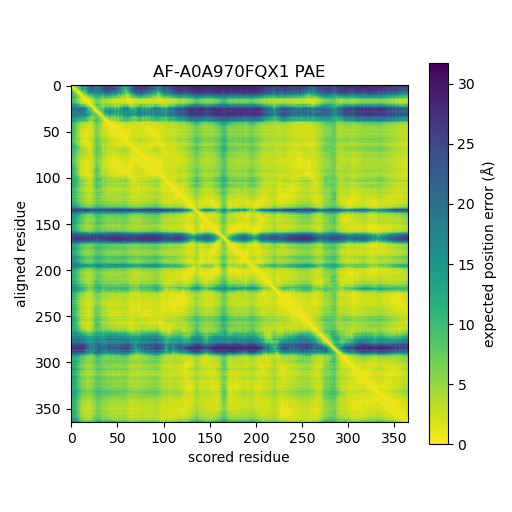 . ARG A 1 358 ? -8.133 -12.486 1.965 1.00 96.94 358 ARG A N 1
ATOM 2885 C CA . ARG A 1 358 ? -8.146 -13.816 2.597 1.00 96.94 358 ARG A CA 1
ATOM 2886 C C . ARG A 1 358 ? -7.659 -13.786 4.040 1.00 96.94 358 ARG A C 1
ATOM 2888 O O . ARG A 1 358 ? -8.219 -14.500 4.865 1.00 96.94 358 ARG A O 1
ATOM 2895 N N . GLN A 1 359 ? -6.669 -12.953 4.364 1.00 96.75 359 GLN A N 1
ATOM 2896 C CA . GLN A 1 359 ? -6.204 -12.818 5.746 1.00 96.75 359 GLN A CA 1
ATOM 2897 C C . GLN A 1 359 ? -7.246 -12.132 6.638 1.00 96.75 359 GLN A C 1
ATOM 2899 O O . GLN A 1 359 ? -7.440 -12.560 7.772 1.00 96.75 359 GLN A O 1
ATOM 2904 N N . TYR A 1 360 ? -7.966 -11.131 6.122 1.00 94.31 360 TYR A N 1
ATOM 2905 C CA . TYR A 1 360 ? -9.094 -10.523 6.837 1.00 94.31 360 TYR A CA 1
ATOM 2906 C C . TYR A 1 360 ? -10.263 -11.491 7.031 1.00 94.31 360 TYR A C 1
ATOM 2908 O O . TYR A 1 360 ? -10.857 -11.510 8.105 1.00 94.31 360 TYR A O 1
ATOM 2916 N N . ILE A 1 361 ? -10.585 -12.301 6.017 1.00 93.25 361 ILE A N 1
ATOM 2917 C CA . ILE A 1 361 ? -11.623 -13.335 6.121 1.00 93.25 361 ILE A CA 1
ATOM 2918 C C . ILE A 1 361 ? -11.230 -14.348 7.198 1.00 93.25 361 ILE A C 1
ATOM 2920 O O . ILE A 1 361 ? -12.012 -14.583 8.108 1.00 93.25 361 ILE A O 1
ATOM 2924 N N . HIS A 1 362 ? -9.998 -14.864 7.157 1.00 92.00 362 HIS A N 1
ATOM 2925 C CA . HIS A 1 362 ? -9.509 -15.819 8.153 1.00 92.00 362 HIS A CA 1
ATOM 2926 C C . HIS A 1 362 ? -9.479 -15.250 9.578 1.00 92.00 362 HIS A C 1
ATOM 2928 O O . HIS A 1 362 ? -9.637 -15.990 10.536 1.00 92.00 362 HIS A O 1
ATOM 2934 N N . LEU A 1 363 ? -9.250 -13.945 9.724 1.00 88.75 363 LEU A N 1
ATOM 2935 C CA . LEU A 1 363 ? -9.305 -13.267 11.015 1.00 88.75 363 LEU A CA 1
ATOM 2936 C C . LEU A 1 363 ? -10.742 -13.132 11.553 1.00 88.75 363 LEU A C 1
ATOM 2938 O O . LEU A 1 363 ? -10.930 -13.058 12.767 1.00 88.75 363 LEU A O 1
ATOM 2942 N N . ALA A 1 364 ? -11.727 -13.004 10.662 1.00 84.62 364 ALA A N 1
ATOM 2943 C CA . ALA A 1 364 ? -13.130 -12.814 11.016 1.00 84.62 364 ALA A CA 1
ATOM 2944 C C . ALA A 1 364 ? -13.882 -14.134 11.272 1.00 84.62 364 ALA A C 1
ATOM 2946 O O . ALA A 1 364 ? -14.897 -14.113 11.971 1.00 84.62 364 ALA A O 1
ATOM 2947 N N . GLU A 1 365 ? -13.408 -15.241 10.692 1.00 83.62 365 GLU A N 1
ATOM 2948 C CA . GLU A 1 365 ? -13.838 -16.623 10.974 1.00 83.62 365 GLU A CA 1
ATOM 2949 C C . GLU A 1 365 ? -13.292 -17.134 12.314 1.00 83.62 365 GLU A C 1
ATOM 2951 O O . GLU A 1 365 ? -14.065 -17.825 13.023 1.00 83.62 365 GLU A O 1
#

Nearest PDB structures (foldseek):
  1t7l-assembly2_B  TM=4.892E-01  e=2.826E-01  Thermotoga maritima
  1t7l-assembly1_A  TM=4.898E-01  e=2.826E-01  Thermotoga maritima
  1xdj-assembly2_B  TM=4.869E-01  e=3.559E-01  Thermotoga maritima
  2jl1-assembly1_A-2  TM=5.109E-01  e=2.837E+00  Citrobacter sp. MY-5

pLDDT: mean 87.98, std 13.29, range [41.66, 98.56]

Solvent-accessible surface area (backbone atoms only — not comparable to full-atom values): 20672 Å² total; per-residue (Å²): 133,85,61,80,82,74,62,69,69,47,72,32,90,84,24,57,67,45,80,38,58,52,63,42,70,73,65,92,93,61,90,71,84,58,58,76,63,89,88,61,52,69,72,56,52,52,54,50,44,51,50,52,53,49,55,39,48,63,63,16,32,19,24,37,31,33,35,67,37,64,66,60,50,95,70,39,66,69,46,49,60,50,42,54,52,50,53,52,52,35,53,77,67,66,34,45,32,29,40,40,61,40,58,71,66,54,35,49,21,51,51,51,55,46,45,62,95,33,72,86,36,44,28,28,20,41,28,44,49,76,47,79,44,67,49,57,100,56,67,47,74,45,75,46,55,66,82,42,43,50,56,69,42,29,34,44,18,41,48,42,80,41,79,47,100,81,75,48,81,44,76,44,72,40,71,91,63,48,40,84,47,44,90,36,51,39,97,81,22,15,40,51,44,76,67,93,56,56,45,33,38,35,39,40,29,25,39,29,72,49,33,72,50,16,56,43,64,67,39,84,77,51,19,46,72,46,40,22,50,53,36,48,68,32,36,48,48,25,44,50,59,39,53,48,44,50,42,75,74,48,46,75,37,59,78,68,62,32,77,48,77,45,79,47,75,66,70,78,57,60,84,33,84,77,61,90,86,71,68,95,78,86,91,73,79,90,52,95,55,70,72,52,80,69,66,85,80,42,75,81,52,63,64,43,70,42,60,93,58,47,56,60,52,30,26,71,74,71,73,48,62,47,76,86,36,44,67,37,52,75,74,42,86,45,75,64,24,54,48,48,50,50,52,51,53,50,43,53,52,50,36,27,41,58,16,37,54,49,49,56,50,63,71,73,106

Secondary structure (DSSP, 8-state):
---TTS-SS--STTPPEEEEETTTPPPTT--S--PPPTT--HHHHHHHHHHHHHHHHHTT--EEEEE--STTTTT-HHHHHHHHHHHHHHHHTT-EEEEE-SSSSSTTSGGGTTTTT-GGGB-EEEEEEEEEEE--SS-EEEPPPTT--SEEEEEEEEEEEEE-TTS-EEEEE-GGG-EE-GGGB-TTSSEEE---SSEEEEEEEEEEES-TTBSGGG-SS-----B-TT-HHHHHHHHHHHHHHHHHHHGGGBTTTEEEEE--------B-PPPTT----------SS--PPP-TTS---SEEE--TTHHHHHHHHHSS-SGGGHHHHHH--SHHHHHHHHHHHHHHHHHHIIIIIHHHHHHH-

Foldseek 3Di:
DDDPVVQFQPALQPAAEAEQELQQDDPPPDPDRLHDDPPDDLVVSLVSLLVVLVVCLRRNHQAYAYEFHLACQLNDPSSLVSVLSSLVSNVVSNHAYAYEQDSDDAPFQNLVPLCVVPVVQFWKKKFKDKDKDAFDPAWDWDAAFPQWAAWPWKKKFAWDWDQDPVRDTDTDTPLVPIDTQSVQGDPRSIGTGDPPGGIIMMITITMHGLQPQFCLLVDQAARDTGGDLLDLVSLVSSCCSGVVSVCVSCPPCQVPSHPYYDGHDDDLRDGHDAPVPDDDDHDDHPYPGDHDNDDPSGDDGDIGTDDPCLQVLLCVQVVDGPSSCVVLCRRNPDPVNVVSVVSSVVSSVVSSCVNPVVVRVVSSD